Protein AF-A0A0N1JY37-F1 (afdb_monomer)

Mean predicted aligned error: 20.5 Å

Radius of gyration: 93.07 Å; Cα contacts (8 Å, |Δi|>4): 8; chains: 1; bounding box: 160×72×262 Å

Solvent-accessible surface area (backbone atoms only — not comparable to full-atom values): 21296 Å² total; per-residue (Å²): 123,65,66,66,52,51,53,48,52,51,49,49,53,49,50,53,51,50,50,50,48,48,51,51,50,52,49,52,46,49,50,49,49,50,50,58,68,68,47,73,82,86,67,52,69,91,70,36,73,66,52,39,50,51,50,53,49,52,51,54,50,50,51,51,52,49,53,51,50,48,53,51,53,49,51,54,50,51,55,49,48,56,49,51,50,53,51,48,52,51,52,50,50,53,52,50,53,53,48,52,52,51,50,51,51,48,50,52,52,50,53,50,53,50,52,51,53,51,51,55,49,52,52,52,49,53,50,52,50,50,55,51,50,52,53,50,50,54,52,50,53,50,51,52,51,52,51,52,52,48,54,51,49,54,49,49,50,50,54,50,51,54,48,52,52,52,53,48,54,51,52,51,55,50,49,53,49,53,50,50,53,50,50,53,51,50,52,52,50,51,52,51,51,52,49,53,50,49,52,50,52,52,52,50,51,51,51,49,52,52,49,49,54,47,50,53,48,51,53,52,49,51,48,53,51,48,53,47,50,52,50,51,50,54,46,52,52,48,51,51,51,49,52,54,46,48,53,51,50,52,52,48,49,53,52,53,58,52,37,74,78,49,90,62,90,82,88,87,84,86,88,80,84,89,80,88,85,89,84,88,85,90,84,88,82,89,90,84,90,89,81,92,82,90,81,90,84,90,80,90,80,87,81,80,88,84,80,86,84,90,79,93,78,89,87,78,86,76,76,89,76,84,72,64,91,79,72,82,76,71,92,81,81,85,73,85,84,83,84,79,82,89,80,76,85,84,79,89,81,91,85,132

pLDDT: mean 76.94, std 24.52, range [25.59, 98.75]

Foldseek 3Di:
DVVVVVVVVVVVVVVVVVVVVVVVVVVVVVVVVVVVVPDDPPCVVVVDPVVNVVVVVVVVVVVVVVVVVVVVVVVVVVVVVVVVVVVVVVVVVVVVVVVVVVVVVVVVVVVVVVVVVVVVVVVVVVVVVVVVVVVVVVVVVVVVVVVVVVVVVVVVVVVVVVVVVVVVVVVVVVVVVVVVVVVVVVVVVVVVVVVVVVVVVVVVVVVVVVVVVVVVVVVVVVVVVVVVVVVVVVVVVVVVVVVVVVVVVVVVVVVVVVCVVPPDDDDDDDDDDDDDDDDDDDDDDDDDDDDDDDDDDDDDDDDDDDDDDDDDDDDDPPDPDPPPVPPPPDPPPDDDDDDDDDDDDDDDDDDD

Organism: NCBI:txid66876

Secondary structure (DSSP, 8-state):
-HHHHHHHHHHHHHHHHHHHHHHHHHHHHHHHHHHHHHSPP---GGG-HHHHHHHHHHHHHHHHHHHHHHHHHHHHHHHHHHHHHHHHHHHHHHHHHHHHHHHHHHHHHHHHHHHHHHHHHHHHHHHHHHHHHHHHHHHHHHHHHHHHHHHHHHHHHHHHHHHHHHHHHHHHHHHHHHHHHHHHHHHHHHHHHHHHHHHHHHHHHHHHHHHHHHHHHHHHHHHHHHHHHHHHHHHHHHHHHHHHHHHHHHHHHHHHHHHTTS---------------------------------------------------------S----TT--------------------------

Sequence (352 aa):
MEGLSIDRDSCWERAARLTVLCNEMDAELAELQEYVAKLPPQTFESLGENALLMLRTATSEAERLRAEAQVAAERIRDEAMEYADRVRDAAESASRELRAEAEESGRRTEEAARAEAAGLAEEADEDAEQWRGEAAAVLADMRHRTDQMWHEQERRQAEEWDAAGRELAVLEAETDRLVAELDERADALLAERRRLVAEVEEAARHCEEDADDRAVAIVAQARVEAERIERTTARVLREHEEERAEVRAHMAHVRNSLAALTGKDPEGLEDGTEAEPETEPETRPEPGAAADGEGGGTGAGDSGDGGAESAAADTGTRDPDGCDPDNEDTLETELPRLDGPLDEPADSRVEG

Structure (mmCIF, N/CA/C/O backbone):
data_AF-A0A0N1JY37-F1
#
_entry.id   AF-A0A0N1JY37-F1
#
loop_
_atom_site.group_PDB
_atom_site.id
_atom_site.type_symbol
_atom_site.label_atom_id
_atom_site.label_alt_id
_atom_site.label_comp_id
_atom_site.label_asym_id
_atom_site.label_entity_id
_atom_site.label_seq_id
_atom_site.pdbx_PDB_ins_code
_atom_site.Cartn_x
_atom_site.Cartn_y
_atom_site.Cartn_z
_atom_site.occupancy
_atom_site.B_iso_or_equiv
_atom_site.auth_seq_id
_atom_site.auth_comp_id
_atom_site.auth_asym_id
_atom_site.auth_atom_id
_atom_site.pdbx_PDB_model_num
ATOM 1 N N . MET A 1 1 ? -16.839 -53.713 71.214 1.00 56.53 1 MET A N 1
ATOM 2 C CA . MET A 1 1 ? -17.984 -53.704 70.275 1.00 56.53 1 MET A CA 1
ATOM 3 C C . MET A 1 1 ? -19.310 -54.050 70.961 1.00 56.53 1 MET A C 1
ATOM 5 O O . MET A 1 1 ? -20.324 -53.575 70.480 1.00 56.53 1 MET A O 1
ATOM 9 N N . GLU A 1 2 ? -19.336 -54.759 72.101 1.00 59.34 2 GLU A N 1
ATOM 10 C CA . GLU A 1 2 ? -20.584 -55.008 72.862 1.00 59.34 2 GLU A CA 1
ATOM 11 C C . GLU A 1 2 ? -21.142 -53.782 73.613 1.00 59.34 2 GLU A C 1
ATOM 13 O O . GLU A 1 2 ? -22.348 -53.569 73.588 1.00 59.34 2 GLU A O 1
ATOM 18 N N . GLY A 1 3 ? -20.299 -52.920 74.203 1.00 63.09 3 GLY A N 1
ATOM 19 C CA . GLY A 1 3 ? -20.767 -51.767 74.998 1.00 63.09 3 GLY A CA 1
ATOM 20 C C . GLY A 1 3 ? -21.609 -50.740 74.224 1.00 63.09 3 GLY A C 1
ATOM 21 O O . GLY A 1 3 ? -22.631 -50.293 74.724 1.00 63.09 3 GLY A O 1
ATOM 22 N N . LEU A 1 4 ? -21.253 -50.441 72.967 1.00 67.75 4 LEU A N 1
ATOM 23 C CA . LEU A 1 4 ? -22.022 -49.522 72.110 1.00 67.75 4 LEU A CA 1
ATOM 24 C C . LEU A 1 4 ? -23.369 -50.107 71.658 1.00 67.75 4 LEU A C 1
ATOM 26 O O . LEU A 1 4 ? -24.308 -49.348 71.439 1.00 67.75 4 LEU A O 1
ATOM 30 N N . SER A 1 5 ? -23.477 -51.436 71.512 1.00 70.31 5 SER A N 1
ATOM 31 C CA . SER A 1 5 ? -24.771 -52.077 71.238 1.00 70.31 5 SER A CA 1
ATOM 32 C C . SER A 1 5 ? -25.657 -52.015 72.473 1.00 70.31 5 SER A C 1
ATOM 34 O O . SER A 1 5 ? -26.804 -51.619 72.356 1.00 70.31 5 SER A O 1
ATOM 36 N N . ILE A 1 6 ? -25.109 -52.308 73.655 1.00 75.94 6 ILE A N 1
ATOM 37 C CA . ILE A 1 6 ? -25.845 -52.264 74.926 1.00 75.94 6 ILE A CA 1
ATOM 38 C C . ILE A 1 6 ? -26.314 -50.838 75.248 1.00 75.94 6 ILE A C 1
ATOM 40 O O . ILE A 1 6 ? -27.465 -50.648 75.631 1.00 75.94 6 ILE A O 1
ATOM 44 N N . ASP A 1 7 ? -25.472 -49.822 75.041 1.00 74.62 7 ASP A N 1
ATOM 45 C CA . ASP A 1 7 ? -25.852 -48.420 75.249 1.00 74.62 7 ASP A CA 1
ATOM 46 C C . ASP A 1 7 ? -26.900 -47.950 74.234 1.00 74.62 7 ASP A C 1
ATOM 48 O O . ASP A 1 7 ? -27.820 -47.212 74.592 1.00 74.62 7 ASP A O 1
ATOM 52 N N . ARG A 1 8 ? -26.808 -48.402 72.976 1.00 78.19 8 ARG A N 1
ATOM 53 C CA . ARG A 1 8 ? -27.821 -48.139 71.948 1.00 78.19 8 ARG A CA 1
ATOM 54 C C . ARG A 1 8 ? -29.143 -48.801 72.321 1.00 78.19 8 ARG A C 1
ATOM 56 O O . ARG A 1 8 ? -30.164 -48.123 72.321 1.00 78.19 8 ARG A O 1
ATOM 63 N N . ASP A 1 9 ? -29.123 -50.081 72.667 1.00 80.75 9 ASP A N 1
ATOM 64 C CA . ASP A 1 9 ? -30.317 -50.856 73.000 1.00 80.75 9 ASP A CA 1
ATOM 65 C C . ASP A 1 9 ? -30.966 -50.307 74.291 1.00 80.75 9 ASP A C 1
ATOM 67 O O . ASP A 1 9 ? -32.175 -50.109 74.329 1.00 80.75 9 ASP A O 1
ATOM 71 N N . SER A 1 10 ? -30.169 -49.871 75.278 1.00 82.25 10 SER A N 1
ATOM 72 C CA . SER A 1 10 ? -30.624 -49.129 76.470 1.00 82.25 10 SER A CA 1
ATOM 73 C C . SER A 1 10 ? -31.236 -47.762 76.137 1.00 82.25 10 SER A C 1
ATOM 75 O O . SER A 1 10 ? -32.236 -47.354 76.733 1.00 82.25 10 SER A O 1
ATOM 77 N N . CYS A 1 11 ? -30.669 -47.019 75.182 1.00 82.31 11 CYS A N 1
ATOM 78 C CA . CYS A 1 11 ? -31.275 -45.777 74.698 1.00 82.31 11 CYS A CA 1
ATOM 79 C C . CYS A 1 11 ? -32.599 -46.040 73.965 1.00 82.31 11 CYS A C 1
ATOM 81 O O . CYS A 1 11 ? -33.543 -45.277 74.158 1.00 82.31 11 CYS A O 1
ATOM 83 N N . TRP A 1 12 ? -32.697 -47.121 73.185 1.00 84.88 12 TRP A N 1
ATOM 84 C CA . TRP A 1 12 ? -33.929 -47.529 72.500 1.00 84.88 12 TRP A CA 1
ATOM 85 C C . TRP A 1 12 ? -35.010 -47.993 73.467 1.00 84.88 12 TRP A C 1
ATOM 87 O O . TRP A 1 12 ? -36.151 -47.564 73.335 1.00 84.88 12 TRP A O 1
ATOM 97 N N . GLU A 1 13 ? -34.670 -48.800 74.470 1.00 86.19 13 GLU A N 1
ATOM 98 C CA . GLU A 1 13 ? -35.602 -49.198 75.528 1.00 86.19 13 GLU A CA 1
ATOM 99 C C . GLU A 1 13 ? -36.112 -47.982 76.302 1.00 86.19 13 GLU A C 1
ATOM 101 O O . GLU A 1 13 ? -37.299 -47.882 76.609 1.00 86.19 13 GLU A O 1
ATOM 106 N N . ARG A 1 14 ? -35.235 -47.011 76.581 1.00 87.62 14 ARG A N 1
ATOM 107 C CA . ARG A 1 14 ? -35.613 -45.771 77.264 1.00 87.62 14 ARG A CA 1
ATOM 108 C C . ARG A 1 14 ? -36.475 -44.871 76.387 1.00 87.62 14 ARG A C 1
ATOM 110 O O . ARG A 1 14 ? -37.433 -44.305 76.897 1.00 87.62 14 ARG A O 1
ATOM 117 N N . ALA A 1 15 ? -36.171 -44.764 75.095 1.00 83.31 15 ALA A N 1
ATOM 118 C CA . ALA A 1 15 ? -36.999 -44.045 74.134 1.00 83.31 15 ALA A CA 1
ATOM 119 C C . ALA A 1 15 ? -38.378 -44.702 74.011 1.00 83.31 15 ALA A C 1
ATOM 121 O O . ALA A 1 15 ? -39.379 -44.016 74.161 1.00 83.31 15 ALA A O 1
ATOM 122 N N . ALA A 1 16 ? -38.439 -46.027 73.860 1.00 86.19 16 ALA A N 1
ATOM 123 C CA . ALA A 1 16 ? -39.689 -46.778 73.816 1.00 86.19 16 ALA A CA 1
ATOM 124 C C . ALA A 1 16 ? -40.501 -46.599 75.107 1.00 86.19 16 ALA A C 1
ATOM 126 O O . ALA A 1 16 ? -41.697 -46.335 75.047 1.00 86.19 16 ALA A O 1
ATOM 127 N N . ARG A 1 17 ? -39.852 -46.661 76.277 1.00 87.12 17 ARG A N 1
ATOM 128 C CA . ARG A 1 17 ? -40.500 -46.423 77.572 1.00 87.12 17 ARG A CA 1
ATOM 129 C C . ARG A 1 17 ? -40.998 -44.988 77.724 1.00 87.12 17 ARG A C 1
ATOM 131 O O . ARG A 1 17 ? -42.080 -44.791 78.260 1.00 87.12 17 ARG A O 1
ATOM 138 N N . LEU A 1 18 ? -40.236 -43.999 77.258 1.00 91.94 18 LEU A N 1
ATOM 139 C CA . LEU A 1 18 ? -40.660 -42.599 77.257 1.00 91.94 18 LEU A CA 1
ATOM 140 C C . LEU A 1 18 ? -41.812 -42.364 76.284 1.00 91.94 18 LEU A C 1
ATOM 142 O O . LEU A 1 18 ? -42.719 -41.625 76.622 1.00 91.94 18 LEU A O 1
ATOM 146 N N . THR A 1 19 ? -41.825 -43.010 75.120 1.00 89.88 19 THR A N 1
ATOM 147 C CA . THR A 1 19 ? -42.950 -42.930 74.183 1.00 89.88 19 THR A CA 1
ATOM 148 C C . THR A 1 19 ? -44.202 -43.583 74.759 1.00 89.88 19 THR A C 1
ATOM 150 O O . THR A 1 19 ? -45.277 -43.008 74.646 1.00 89.88 19 THR A O 1
ATOM 153 N N . VAL A 1 20 ? -44.076 -44.742 75.415 1.00 92.19 20 VAL A N 1
ATOM 154 C CA . VAL A 1 20 ? -45.193 -45.364 76.144 1.00 92.19 20 VAL A CA 1
ATOM 155 C C . VAL A 1 20 ? -45.693 -44.427 77.241 1.00 92.19 20 VAL A C 1
ATOM 157 O O . VAL A 1 20 ? -46.884 -44.167 77.280 1.00 92.19 20 VAL A O 1
ATOM 160 N N . LEU A 1 21 ? -44.798 -43.842 78.041 1.00 91.69 21 LEU A N 1
ATOM 161 C CA . LEU A 1 21 ? -45.171 -42.882 79.080 1.00 91.69 21 LEU A CA 1
ATOM 162 C C . LEU A 1 21 ? -45.814 -41.613 78.503 1.00 91.69 21 LEU A C 1
ATOM 164 O O . LEU A 1 21 ? -46.782 -41.128 79.065 1.00 91.69 21 LEU A O 1
ATOM 168 N N . CY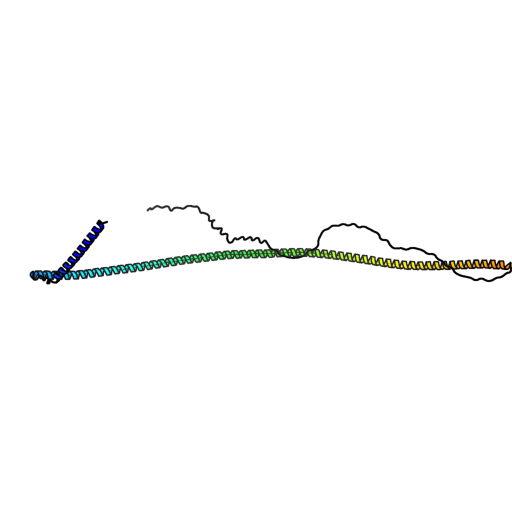S A 1 22 ? -45.312 -41.069 77.392 1.00 90.88 22 CYS A N 1
ATOM 169 C CA . CYS A 1 22 ? -45.938 -39.935 76.712 1.00 90.88 22 CYS A CA 1
ATOM 170 C C . CYS A 1 22 ? -47.344 -40.297 76.242 1.00 90.88 22 CYS A C 1
ATOM 172 O O . CYS A 1 22 ? -48.260 -39.529 76.483 1.00 90.88 22 CYS A O 1
ATOM 174 N N . ASN A 1 23 ? -47.533 -41.477 75.651 1.00 90.31 23 ASN A N 1
ATOM 175 C CA . ASN A 1 23 ? -48.852 -41.934 75.223 1.00 90.31 23 ASN A CA 1
ATOM 176 C C . ASN A 1 23 ? -49.791 -42.188 76.414 1.00 90.31 23 ASN A C 1
ATOM 178 O O . ASN A 1 23 ? -50.974 -41.882 76.323 1.00 90.31 23 ASN A O 1
ATOM 182 N N . GLU A 1 24 ? -49.282 -42.737 77.521 1.00 91.94 24 GLU A N 1
ATOM 183 C CA . GLU A 1 24 ? -50.024 -42.900 78.778 1.00 91.94 24 GLU A CA 1
ATOM 184 C C . GLU A 1 24 ? -50.415 -41.534 79.349 1.00 91.94 24 GLU A C 1
ATOM 186 O O . GLU A 1 24 ? -51.576 -41.328 79.675 1.00 91.94 24 GLU A O 1
ATOM 191 N N . MET A 1 25 ? -49.493 -40.569 79.382 1.00 91.50 25 MET A N 1
ATOM 192 C CA . MET A 1 25 ? -49.763 -39.202 79.828 1.00 91.50 25 MET A CA 1
ATOM 193 C C . MET A 1 25 ? -50.718 -38.456 78.892 1.00 91.50 25 MET A C 1
ATOM 195 O O . MET A 1 25 ? -51.555 -37.706 79.379 1.00 91.50 25 MET A O 1
ATOM 199 N N . ASP A 1 26 ? -50.626 -38.651 77.577 1.00 91.19 26 ASP A N 1
ATOM 200 C CA . ASP A 1 26 ? -51.544 -38.071 76.593 1.00 91.19 26 ASP A CA 1
ATOM 201 C C . ASP A 1 26 ? -52.946 -38.679 76.736 1.00 91.19 26 ASP A C 1
ATOM 203 O O . ASP A 1 26 ? -53.939 -37.958 76.654 1.00 91.19 26 ASP A O 1
ATOM 207 N N . ALA A 1 27 ? -53.039 -39.988 77.000 1.00 91.06 27 ALA A N 1
ATOM 208 C CA . ALA A 1 27 ? -54.297 -40.673 77.283 1.00 91.06 27 ALA A CA 1
ATOM 209 C C . ALA A 1 27 ? -54.901 -40.216 78.618 1.00 91.06 27 ALA A C 1
ATOM 211 O O . ALA A 1 27 ? -56.070 -39.848 78.653 1.00 91.06 27 ALA A O 1
ATOM 212 N N . GLU A 1 28 ? -54.109 -40.153 79.691 1.00 90.25 28 GLU A N 1
ATOM 213 C CA . GLU A 1 28 ? -54.529 -39.608 80.987 1.00 90.25 28 GLU A CA 1
ATOM 214 C C . GLU A 1 28 ? -54.952 -38.141 80.860 1.00 90.25 28 GLU A C 1
ATOM 216 O O . GLU A 1 28 ? -55.945 -37.725 81.449 1.00 90.25 28 GLU A O 1
ATOM 221 N N . LEU A 1 29 ? -54.242 -37.340 80.064 1.00 90.81 29 LEU A N 1
ATOM 222 C CA . LEU A 1 29 ? -54.588 -35.946 79.812 1.00 90.81 29 LEU A CA 1
ATOM 223 C C . LEU A 1 29 ? -55.880 -35.828 79.002 1.00 90.81 29 LEU A C 1
ATOM 225 O O . LEU A 1 29 ? -56.706 -34.978 79.328 1.00 90.81 29 LEU A O 1
ATOM 229 N N . ALA A 1 30 ? -56.095 -36.684 78.002 1.00 90.94 30 ALA A N 1
ATOM 230 C CA . ALA A 1 30 ? -57.354 -36.760 77.269 1.00 90.94 30 ALA A CA 1
ATOM 231 C C . ALA A 1 30 ? -58.515 -37.196 78.182 1.00 90.94 30 ALA A C 1
ATOM 233 O O . ALA A 1 30 ? -59.573 -36.570 78.152 1.00 90.94 30 ALA A O 1
ATOM 234 N N . GLU A 1 31 ? -58.314 -38.196 79.047 1.00 89.50 31 GLU A N 1
ATOM 235 C CA . GLU A 1 31 ? -59.295 -38.634 80.049 1.00 89.50 31 GLU A CA 1
ATOM 236 C C . GLU A 1 31 ? -59.601 -37.529 81.066 1.00 89.50 31 GLU A C 1
ATOM 238 O O . GLU A 1 31 ? -60.764 -37.285 81.388 1.00 89.50 31 GLU A O 1
ATOM 243 N N . LEU A 1 32 ? -58.581 -36.812 81.544 1.00 90.44 32 LEU A N 1
ATOM 244 C CA . LEU A 1 32 ? -58.736 -35.671 82.444 1.00 90.44 32 LEU A CA 1
ATOM 245 C C . LEU A 1 32 ? -59.448 -34.509 81.754 1.00 90.44 32 LEU A C 1
ATOM 247 O O . LEU A 1 32 ? -60.309 -33.883 82.366 1.00 90.44 32 LEU A O 1
ATOM 251 N N . GLN A 1 33 ? -59.139 -34.222 80.490 1.00 88.25 33 GLN A N 1
ATOM 252 C CA . GLN A 1 33 ? -59.850 -33.217 79.701 1.00 88.25 33 GLN A CA 1
ATOM 253 C C . GLN A 1 33 ? -61.311 -33.610 79.489 1.00 88.25 33 GLN A C 1
ATOM 255 O O . GLN A 1 33 ? -62.190 -32.768 79.649 1.00 88.25 33 GLN A O 1
ATOM 260 N N . GLU A 1 34 ? -61.591 -34.877 79.186 1.00 88.19 34 GLU A N 1
ATOM 261 C CA . GLU A 1 34 ? -62.953 -35.387 79.040 1.00 88.19 34 GLU A CA 1
ATOM 262 C C . GLU A 1 34 ? -63.707 -35.350 80.379 1.00 88.19 34 GLU A C 1
ATOM 264 O O . GLU A 1 34 ? -64.874 -34.963 80.430 1.00 88.19 34 GLU A O 1
ATOM 269 N N . TYR A 1 35 ? -63.038 -35.687 81.483 1.00 86.44 35 TYR A N 1
ATOM 270 C CA . TYR A 1 35 ? -63.578 -35.577 82.835 1.00 86.44 35 TYR A CA 1
ATOM 271 C C . TYR A 1 35 ? -63.888 -34.119 83.200 1.00 86.44 35 TYR A C 1
ATOM 273 O O . TYR A 1 35 ? -64.982 -33.825 83.680 1.00 86.44 35 TYR A O 1
ATOM 281 N N . VAL A 1 36 ? -62.974 -33.190 82.906 1.00 85.25 36 VAL A N 1
ATOM 282 C CA . VAL A 1 36 ? -63.163 -31.741 83.083 1.00 85.25 36 VAL A CA 1
ATOM 283 C C . VAL A 1 36 ? -64.273 -31.200 82.180 1.00 85.25 36 VAL A C 1
ATOM 285 O O . VAL A 1 36 ? -65.053 -30.367 82.627 1.00 85.25 36 VAL A O 1
ATOM 288 N N . ALA A 1 37 ? -64.411 -31.699 80.952 1.00 83.31 37 ALA A N 1
ATOM 289 C CA . ALA A 1 37 ? -65.503 -31.329 80.051 1.00 83.31 37 ALA A CA 1
ATOM 290 C C . ALA A 1 37 ? -66.871 -31.861 80.522 1.00 83.31 37 ALA A C 1
ATOM 292 O O . ALA A 1 37 ? -67.897 -31.245 80.238 1.00 83.31 37 ALA A O 1
ATOM 293 N N . LYS A 1 38 ? -66.896 -32.993 81.244 1.00 84.69 38 LYS A N 1
ATOM 294 C CA . LYS A 1 38 ? -68.098 -33.582 81.867 1.00 84.69 38 LYS A CA 1
ATOM 295 C C . LYS A 1 38 ? -68.470 -32.937 83.203 1.00 84.69 38 LYS A C 1
ATOM 297 O O . LYS A 1 38 ? -69.601 -33.116 83.660 1.00 84.69 38 LYS A O 1
ATOM 302 N N . LEU A 1 39 ? -67.549 -32.221 83.849 1.00 81.00 39 LEU A N 1
ATOM 303 C CA . LEU A 1 39 ? -67.859 -31.458 85.052 1.00 81.00 39 LEU A CA 1
ATOM 304 C C . LEU A 1 39 ? -68.862 -30.347 84.697 1.00 81.00 39 LEU A C 1
ATOM 306 O O . LEU A 1 39 ? -68.670 -29.637 83.707 1.00 81.00 39 LEU A O 1
ATOM 310 N N . PRO A 1 40 ? -69.943 -30.177 85.484 1.00 71.19 40 PRO A N 1
ATOM 311 C CA . PRO A 1 40 ? -70.857 -29.066 85.276 1.00 71.19 40 PRO A CA 1
ATOM 312 C C . PRO A 1 40 ? -70.081 -27.745 85.385 1.00 71.19 40 PRO A C 1
ATOM 314 O O . PRO A 1 40 ? -69.110 -27.676 86.150 1.00 71.19 40 PRO A O 1
ATOM 317 N N . PRO A 1 41 ? -70.484 -26.697 84.641 1.00 71.00 41 PRO A N 1
ATOM 318 C CA . PRO A 1 41 ? -69.829 -25.402 84.725 1.00 71.00 41 PRO A CA 1
ATOM 319 C C . PRO A 1 41 ? -69.773 -24.984 86.192 1.00 71.00 41 PRO A C 1
ATOM 321 O O . PRO A 1 41 ? -70.792 -24.991 86.883 1.00 71.00 41 PRO A O 1
ATOM 324 N N . GLN A 1 42 ? -68.572 -24.679 86.683 1.00 67.50 42 GLN A N 1
ATOM 325 C CA . GLN A 1 42 ? -68.380 -24.225 88.054 1.00 67.50 42 GLN A CA 1
ATOM 326 C C . GLN A 1 42 ? -69.025 -22.845 88.167 1.00 67.50 42 GLN A C 1
ATOM 328 O O . GLN A 1 42 ? -68.401 -21.831 87.864 1.00 67.50 42 GLN A O 1
ATOM 333 N N . THR A 1 43 ? -70.303 -22.804 88.539 1.00 67.62 43 THR A N 1
ATOM 334 C CA . THR A 1 43 ? -71.038 -21.546 88.671 1.00 67.62 43 THR A CA 1
ATOM 335 C C . THR A 1 43 ? -70.717 -20.850 89.987 1.00 67.62 43 THR A C 1
ATOM 337 O O . THR A 1 43 ? -71.069 -19.697 90.141 1.00 67.62 43 THR A O 1
ATOM 340 N N . PHE A 1 44 ? -70.004 -21.488 90.928 1.00 69.38 44 PHE A N 1
ATOM 341 C CA . PHE A 1 44 ? -69.622 -20.919 92.235 1.00 69.38 44 PHE A CA 1
ATOM 342 C C . PHE A 1 44 ? -70.797 -20.332 93.044 1.00 69.38 44 PHE A C 1
ATOM 344 O O . PHE A 1 44 ? -70.588 -19.560 93.978 1.00 69.38 44 PHE A O 1
ATOM 351 N N . GLU A 1 45 ? -72.034 -20.739 92.743 1.00 70.94 45 GLU A N 1
ATOM 352 C CA . GLU A 1 45 ? -73.253 -20.284 93.428 1.00 70.94 45 GLU A CA 1
ATOM 353 C C . GLU A 1 45 ? -73.223 -20.576 94.937 1.00 70.94 45 GLU A C 1
ATOM 355 O O . GLU A 1 45 ? -73.772 -19.821 95.739 1.00 70.94 45 GLU A O 1
ATOM 360 N N . SER A 1 46 ? -72.505 -21.628 95.340 1.00 71.31 46 SER A N 1
ATOM 361 C CA . SER A 1 46 ? -72.308 -22.038 96.734 1.00 71.31 46 SER A CA 1
ATOM 362 C C . SER A 1 46 ? -71.389 -21.120 97.554 1.00 71.31 46 SER A C 1
ATOM 364 O O . SER A 1 46 ? -71.413 -21.200 98.781 1.00 71.31 46 SER A O 1
ATOM 366 N N . LEU A 1 47 ? -70.601 -20.242 96.917 1.00 74.00 47 LEU A N 1
ATOM 367 C CA . LEU A 1 47 ? -69.733 -19.259 97.590 1.00 74.00 47 LEU A CA 1
ATOM 368 C C . LEU A 1 47 ? -70.447 -17.926 97.895 1.00 74.00 47 LEU A C 1
ATOM 370 O O . LEU A 1 47 ? -69.863 -17.044 98.527 1.00 74.00 47 LEU A O 1
ATOM 374 N N . GLY A 1 48 ? -71.707 -17.783 97.474 1.00 81.38 48 GLY A N 1
ATOM 375 C CA . GLY A 1 48 ? -72.530 -16.597 97.697 1.00 81.38 48 GLY A CA 1
ATOM 376 C C . GLY A 1 48 ? -72.463 -15.563 96.569 1.00 81.38 48 GLY A C 1
ATOM 377 O O . GLY A 1 48 ? -71.568 -15.557 95.725 1.00 81.38 48 GLY A O 1
ATOM 378 N N . GLU A 1 49 ? -73.433 -14.649 96.574 1.00 80.44 49 GLU A N 1
ATOM 379 C CA . GLU A 1 49 ? -73.682 -13.660 95.511 1.00 80.44 49 GLU A CA 1
ATOM 380 C C . GLU A 1 49 ? -72.469 -12.761 95.200 1.00 80.44 49 GLU A C 1
ATOM 382 O O . GLU A 1 49 ? -72.237 -12.385 94.051 1.00 80.44 49 GLU A O 1
ATOM 387 N N . ASN A 1 50 ? -71.636 -12.473 96.204 1.00 82.62 50 ASN A N 1
ATOM 388 C CA . ASN A 1 50 ? -70.439 -11.651 96.034 1.00 82.62 50 ASN A CA 1
ATOM 389 C C . ASN A 1 50 ? -69.351 -12.355 95.193 1.00 82.62 50 ASN A C 1
ATOM 391 O O . ASN A 1 50 ? -68.738 -11.735 94.328 1.00 82.62 50 ASN A O 1
ATOM 395 N N . ALA A 1 51 ? -69.144 -13.664 95.377 1.00 82.94 51 ALA A N 1
ATOM 396 C CA . ALA A 1 51 ? -68.157 -14.427 94.605 1.00 82.94 51 ALA A CA 1
ATOM 397 C C . ALA A 1 51 ? -68.564 -14.562 93.126 1.00 82.94 51 ALA A C 1
ATOM 399 O O . ALA A 1 51 ? -67.733 -14.406 92.229 1.00 82.94 51 ALA A O 1
ATOM 400 N N . LEU A 1 52 ? -69.860 -14.762 92.870 1.00 84.19 52 LEU A N 1
ATOM 401 C CA . LEU A 1 52 ? -70.460 -14.730 91.534 1.00 84.19 52 LEU A CA 1
ATOM 402 C C . LEU A 1 52 ? -70.267 -13.377 90.837 1.00 84.19 52 LEU A C 1
ATOM 404 O O . LEU A 1 52 ? -69.907 -13.325 89.659 1.00 84.19 52 LEU A O 1
ATOM 408 N N . LEU A 1 53 ? -70.478 -12.274 91.564 1.00 87.69 53 LEU A N 1
ATOM 409 C CA . LEU A 1 53 ? -70.257 -10.926 91.045 1.00 87.69 53 LEU A CA 1
ATOM 410 C C . LEU A 1 53 ? -68.785 -10.705 90.673 1.00 87.69 53 LEU A C 1
ATOM 412 O O . LEU A 1 53 ? -68.512 -10.163 89.600 1.00 87.69 53 LEU A O 1
ATOM 416 N N . MET A 1 54 ? -67.844 -11.153 91.511 1.00 88.31 54 MET A N 1
ATOM 417 C CA . MET A 1 54 ? -66.408 -11.073 91.218 1.00 88.31 54 MET A CA 1
ATOM 418 C C . MET A 1 54 ? -66.035 -11.894 89.981 1.00 88.31 54 MET A C 1
ATOM 420 O O . MET A 1 54 ? -65.329 -11.378 89.118 1.00 88.31 54 MET A O 1
ATOM 424 N N . LEU A 1 55 ? -66.544 -13.123 89.841 1.00 86.88 55 LEU A N 1
ATOM 425 C CA . LEU A 1 55 ? -66.288 -13.963 88.666 1.00 86.88 55 LEU A CA 1
ATOM 426 C C . LEU A 1 55 ? -66.851 -13.346 87.382 1.00 86.88 55 LEU A C 1
ATOM 428 O O . LEU A 1 55 ? -66.150 -13.278 86.373 1.00 86.88 55 LEU A O 1
ATOM 432 N N . ARG A 1 56 ? -68.098 -12.862 87.408 1.00 88.19 56 ARG A N 1
ATOM 433 C CA . ARG A 1 56 ? -68.720 -12.199 86.253 1.00 88.19 56 ARG A CA 1
ATOM 434 C C . ARG A 1 56 ? -67.958 -10.936 85.854 1.00 88.19 56 ARG A C 1
ATOM 436 O O . ARG A 1 56 ? -67.759 -10.678 84.674 1.00 88.19 56 ARG A O 1
ATOM 443 N N . THR A 1 57 ? -67.512 -10.160 86.839 1.00 92.44 57 THR A N 1
ATOM 444 C CA . THR A 1 57 ? -66.715 -8.954 86.585 1.00 92.44 57 THR A CA 1
ATOM 445 C C . THR A 1 57 ? -65.351 -9.328 86.007 1.00 92.44 57 THR A C 1
ATOM 447 O O . THR A 1 57 ? -64.958 -8.785 84.986 1.00 92.44 57 THR A O 1
ATOM 450 N N . ALA A 1 58 ? -64.655 -10.310 86.585 1.00 92.31 58 ALA A N 1
ATOM 451 C CA . ALA A 1 58 ? -63.348 -10.755 86.106 1.00 92.31 58 ALA A CA 1
ATOM 452 C C . ALA A 1 58 ? -63.398 -11.362 84.692 1.00 92.31 58 ALA A C 1
ATOM 454 O O . ALA A 1 58 ? -62.503 -11.112 83.891 1.00 92.31 58 ALA A O 1
ATOM 455 N N . THR A 1 59 ? -64.436 -12.136 84.368 1.00 91.81 59 THR A N 1
ATOM 456 C CA . THR A 1 59 ? -64.636 -12.707 83.023 1.00 91.81 59 THR A CA 1
ATOM 457 C C . THR A 1 59 ? -64.965 -11.628 81.996 1.00 91.81 59 THR A C 1
ATOM 459 O O . THR A 1 59 ? -64.308 -11.580 80.959 1.00 91.81 59 THR A O 1
ATOM 462 N N . SER A 1 60 ? -65.877 -10.705 82.318 1.00 94.00 60 SER A N 1
ATOM 463 C CA . SER A 1 60 ? -66.179 -9.545 81.470 1.00 94.00 60 SER A CA 1
ATOM 464 C C . SER A 1 60 ? -64.952 -8.655 81.244 1.00 94.00 60 SER A C 1
ATOM 466 O O . SER A 1 60 ? -64.727 -8.197 80.127 1.00 94.00 60 SER A O 1
ATOM 468 N N . GLU A 1 61 ? -64.141 -8.417 82.277 1.00 96.38 61 GLU A N 1
ATOM 469 C CA . GLU A 1 61 ? -62.888 -7.665 82.152 1.00 96.38 61 GLU A CA 1
ATOM 470 C C . GLU A 1 61 ? -61.855 -8.430 81.316 1.00 96.38 61 GLU A C 1
ATOM 472 O O . GLU A 1 61 ? -61.191 -7.836 80.473 1.00 96.38 61 GLU A O 1
ATOM 477 N N . ALA A 1 62 ? -61.740 -9.751 81.477 1.00 95.56 62 ALA A N 1
ATOM 478 C CA . ALA A 1 62 ? -60.838 -10.564 80.664 1.00 95.56 62 ALA A CA 1
ATOM 479 C C . ALA A 1 62 ? -61.247 -10.586 79.181 1.00 95.56 62 ALA A C 1
ATOM 481 O O . ALA A 1 62 ? -60.381 -10.541 78.310 1.00 95.56 62 ALA A O 1
ATOM 482 N N . GLU A 1 63 ? -62.543 -10.650 78.873 1.00 95.81 63 GLU A N 1
ATOM 483 C CA . GLU A 1 63 ? -63.063 -10.536 77.504 1.00 95.81 63 GLU A CA 1
ATOM 484 C C . GLU A 1 63 ? -62.795 -9.150 76.915 1.00 95.81 63 GLU A C 1
ATOM 486 O O . GLU A 1 63 ? -62.274 -9.060 75.802 1.00 95.81 63 GLU A O 1
ATOM 491 N N . ARG A 1 64 ? -63.049 -8.081 77.684 1.00 96.62 64 ARG A N 1
ATOM 492 C CA . ARG A 1 64 ? -62.729 -6.702 77.289 1.00 96.62 64 ARG A CA 1
ATOM 493 C C . ARG A 1 64 ? -61.238 -6.541 76.986 1.00 96.62 64 ARG A C 1
ATOM 495 O O . ARG A 1 64 ? -60.887 -6.059 75.914 1.00 96.62 64 ARG A O 1
ATOM 502 N N . LEU A 1 65 ? -60.363 -7.007 77.881 1.00 97.38 65 LEU A N 1
ATOM 503 C CA . LEU A 1 65 ? -58.910 -6.940 77.703 1.00 97.38 65 LEU A CA 1
ATOM 504 C C . LEU A 1 65 ? -58.427 -7.767 76.506 1.00 97.38 65 LEU A C 1
ATOM 506 O O . LEU A 1 65 ? -57.520 -7.332 75.802 1.00 97.38 65 LEU A O 1
ATOM 510 N N . ARG A 1 66 ? -59.019 -8.941 76.239 1.00 97.19 66 ARG A N 1
ATOM 511 C CA . ARG A 1 66 ? -58.689 -9.736 75.042 1.00 97.19 66 ARG A CA 1
ATOM 512 C C . ARG A 1 66 ? -59.106 -9.030 73.759 1.00 97.19 66 ARG A C 1
ATOM 514 O O . ARG A 1 66 ? -58.311 -8.993 72.826 1.00 97.19 66 ARG A O 1
ATOM 521 N N . ALA A 1 67 ? -60.311 -8.463 73.718 1.00 96.56 67 ALA A N 1
ATOM 522 C CA . ALA A 1 67 ? -60.779 -7.698 72.567 1.00 96.56 67 ALA A CA 1
ATOM 523 C C . ALA A 1 67 ? -59.881 -6.472 72.319 1.00 96.56 67 ALA A C 1
ATOM 525 O O . ALA A 1 67 ? -59.441 -6.249 71.195 1.00 96.56 67 ALA A O 1
ATOM 526 N N . GLU A 1 68 ? -59.527 -5.732 73.374 1.00 97.19 68 GLU A N 1
ATOM 527 C CA . GLU A 1 68 ? -58.594 -4.600 73.295 1.00 97.19 68 GLU A CA 1
ATOM 528 C C . GLU A 1 68 ? -57.197 -5.027 72.828 1.00 97.19 68 GLU A C 1
ATOM 530 O O . GLU A 1 68 ? -56.615 -4.377 71.960 1.00 97.19 68 GLU A O 1
ATOM 535 N N . ALA A 1 69 ? -56.667 -6.139 73.346 1.00 96.81 69 ALA A N 1
ATOM 536 C CA . ALA A 1 69 ? -55.379 -6.680 72.922 1.00 96.81 69 ALA A CA 1
ATOM 537 C C . ALA A 1 69 ? -55.396 -7.135 71.456 1.00 96.81 69 ALA A C 1
ATOM 539 O O . ALA A 1 69 ? -54.422 -6.909 70.740 1.00 96.81 69 ALA A O 1
ATOM 540 N N . GLN A 1 70 ? -56.494 -7.739 70.991 1.00 97.69 70 GLN A N 1
ATOM 541 C CA . GLN A 1 70 ? -56.646 -8.144 69.596 1.00 97.69 70 GLN A CA 1
ATOM 542 C C . GLN A 1 70 ? -56.687 -6.927 68.665 1.00 97.69 70 GLN A C 1
ATOM 544 O O . GLN A 1 70 ? -55.920 -6.890 67.705 1.00 97.69 70 GLN A O 1
ATOM 549 N N . VAL A 1 71 ? -57.489 -5.908 68.989 1.00 97.88 71 VAL A N 1
ATOM 550 C CA . VAL A 1 71 ? -57.541 -4.648 68.227 1.00 97.88 71 VAL A CA 1
ATOM 551 C C . VAL A 1 71 ? -56.174 -3.959 68.215 1.00 97.88 71 VAL A C 1
ATOM 553 O O . VAL A 1 71 ? -55.722 -3.487 67.174 1.00 97.88 71 VAL A O 1
ATOM 556 N N . ALA A 1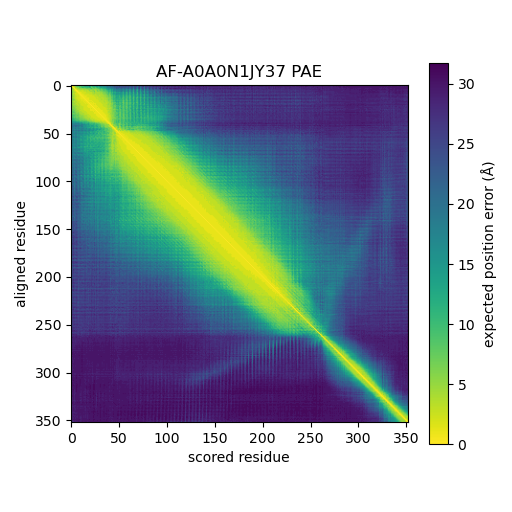 72 ? -55.467 -3.931 69.348 1.00 97.44 72 ALA A N 1
ATOM 557 C CA . ALA A 1 72 ? -54.117 -3.378 69.410 1.00 97.44 72 ALA A CA 1
ATOM 558 C C . ALA A 1 72 ? -53.122 -4.174 68.546 1.00 97.44 72 ALA A C 1
ATOM 560 O O . ALA A 1 72 ? -52.295 -3.573 67.863 1.00 97.44 72 ALA A O 1
ATOM 561 N N . ALA A 1 73 ? -53.207 -5.507 68.542 1.00 97.19 73 ALA A N 1
ATOM 562 C CA . ALA A 1 73 ? -52.355 -6.368 67.725 1.00 97.19 73 ALA A CA 1
ATOM 563 C C . ALA A 1 73 ? -52.667 -6.272 66.223 1.00 97.19 73 ALA A C 1
ATOM 565 O O . ALA A 1 73 ? -51.764 -6.442 65.406 1.00 97.19 73 ALA A O 1
ATOM 566 N N . GLU A 1 74 ? -53.926 -6.049 65.843 1.00 97.88 74 GLU A N 1
ATOM 567 C CA . GLU A 1 74 ? -54.331 -5.746 64.462 1.00 97.88 74 GLU A CA 1
ATOM 568 C C . GLU A 1 74 ? -53.768 -4.392 64.034 1.00 97.88 74 GLU A C 1
ATOM 570 O O . GLU A 1 74 ? -53.026 -4.334 63.060 1.00 97.88 74 GLU A O 1
ATOM 575 N N . ARG A 1 75 ? -53.953 -3.346 64.849 1.00 98.12 75 ARG A N 1
ATOM 576 C CA . ARG A 1 75 ? -53.395 -2.015 64.577 1.00 98.12 75 ARG A CA 1
ATOM 577 C C . ARG A 1 75 ? -51.874 -2.031 64.398 1.00 98.12 75 ARG A C 1
ATOM 579 O O . ARG A 1 75 ? -51.371 -1.440 63.454 1.00 98.12 75 ARG A O 1
ATOM 586 N N . ILE A 1 76 ? -51.137 -2.722 65.271 1.00 98.12 76 ILE A N 1
ATOM 587 C CA . ILE A 1 76 ? -49.672 -2.840 65.145 1.00 98.12 76 ILE A CA 1
ATOM 588 C C . ILE A 1 76 ? -49.287 -3.584 63.857 1.00 98.12 76 ILE A C 1
ATOM 590 O O . ILE A 1 76 ? -48.294 -3.230 63.224 1.00 98.12 76 ILE A O 1
ATOM 594 N N . ARG A 1 77 ? -50.048 -4.614 63.458 1.00 98.12 77 ARG A N 1
ATOM 595 C CA . ARG A 1 77 ? -49.808 -5.340 62.201 1.00 98.12 77 ARG A CA 1
ATOM 596 C C . ARG A 1 77 ? -50.055 -4.456 60.983 1.00 98.12 77 ARG A C 1
ATOM 598 O O . ARG A 1 77 ? -49.219 -4.462 60.084 1.00 98.12 77 ARG A O 1
ATOM 605 N N . ASP A 1 78 ? -51.137 -3.689 60.981 1.00 98.19 78 ASP A N 1
ATOM 606 C CA . ASP A 1 78 ? -51.462 -2.767 59.892 1.00 98.19 78 ASP A CA 1
ATOM 607 C C . ASP A 1 78 ? -50.400 -1.661 59.782 1.00 98.19 78 ASP A C 1
ATOM 609 O O . ASP A 1 78 ? -49.838 -1.453 58.709 1.00 98.19 78 ASP A O 1
ATOM 613 N N . GLU A 1 79 ? -50.011 -1.045 60.907 1.00 98.12 79 GLU A N 1
ATOM 614 C CA . GLU A 1 79 ? -48.927 -0.049 60.966 1.00 98.12 79 GLU A CA 1
ATOM 615 C C . GLU A 1 79 ? -47.588 -0.625 60.450 1.00 98.12 79 GLU A C 1
ATOM 617 O O . GLU A 1 79 ? -46.848 0.047 59.723 1.00 98.12 79 GLU A O 1
ATOM 622 N N . ALA A 1 80 ? -47.270 -1.881 60.789 1.00 97.94 80 ALA A N 1
ATOM 623 C CA . ALA A 1 80 ? -46.067 -2.561 60.308 1.00 97.94 80 ALA A CA 1
ATOM 624 C C . ALA A 1 80 ? -46.125 -2.877 58.804 1.00 97.94 80 ALA A C 1
ATOM 626 O O . ALA A 1 80 ? -45.106 -2.756 58.121 1.00 97.94 80 ALA A O 1
ATOM 627 N N . MET A 1 81 ? -47.294 -3.255 58.279 1.00 98.31 81 MET A N 1
ATOM 628 C CA . MET A 1 81 ? -47.499 -3.519 56.853 1.00 98.31 81 MET A CA 1
ATOM 629 C C . MET A 1 81 ? -47.378 -2.232 56.031 1.00 98.31 81 MET A C 1
ATOM 631 O O . MET A 1 81 ? -46.608 -2.198 55.076 1.00 98.31 81 MET A O 1
ATOM 635 N N . GLU A 1 82 ? -48.019 -1.143 56.464 1.00 98.38 82 GLU A N 1
ATOM 636 C CA . GLU A 1 82 ? -47.881 0.176 55.832 1.00 98.38 82 GLU A CA 1
ATOM 637 C C . GLU A 1 82 ? -46.435 0.687 55.864 1.00 98.38 82 GLU A C 1
ATOM 639 O O . GLU A 1 82 ? -45.966 1.350 54.936 1.00 98.38 82 GLU A O 1
ATOM 644 N N . TYR A 1 83 ? -45.700 0.420 56.946 1.00 98.12 83 TYR A N 1
ATOM 645 C CA . TYR A 1 83 ? -44.276 0.734 57.003 1.00 98.12 83 TYR A CA 1
ATOM 646 C C . TYR A 1 83 ? -43.467 -0.110 56.008 1.00 98.12 83 TYR A C 1
ATOM 648 O O . TYR A 1 83 ? -42.648 0.442 55.274 1.00 98.12 83 TYR A O 1
ATOM 656 N N . ALA A 1 84 ? -43.711 -1.421 55.945 1.00 98.19 84 ALA A N 1
ATOM 657 C CA . ALA A 1 84 ? -43.023 -2.318 55.020 1.00 98.19 84 ALA A CA 1
ATOM 658 C C . ALA A 1 84 ? -43.284 -1.953 53.551 1.00 98.19 84 ALA A C 1
ATOM 660 O O . ALA A 1 84 ? -42.348 -1.958 52.751 1.00 98.19 84 ALA A O 1
ATOM 661 N N . ASP A 1 85 ? -44.521 -1.593 53.205 1.00 98.56 85 ASP A N 1
ATOM 662 C CA . ASP A 1 85 ? -44.885 -1.158 51.856 1.00 98.56 85 ASP A CA 1
ATOM 663 C C . ASP A 1 85 ? -44.207 0.170 51.502 1.00 98.56 85 ASP A C 1
ATOM 665 O O . ASP A 1 85 ? -43.560 0.257 50.462 1.00 98.56 85 ASP A O 1
ATOM 669 N N . ARG A 1 86 ? -44.199 1.158 52.410 1.00 98.56 86 ARG A N 1
ATOM 670 C CA . ARG A 1 86 ? -43.455 2.415 52.196 1.00 98.56 86 ARG A CA 1
ATOM 671 C C . ARG A 1 86 ? -41.963 2.191 51.965 1.00 98.56 86 ARG A C 1
ATOM 673 O O . ARG A 1 86 ? -41.372 2.847 51.110 1.00 98.56 86 ARG A O 1
ATOM 680 N N . VAL A 1 87 ? -41.341 1.284 52.720 1.00 98.62 87 VAL A N 1
ATOM 681 C CA . VAL A 1 87 ? -39.923 0.941 52.529 1.00 98.62 87 VAL A CA 1
ATOM 682 C C . VAL A 1 87 ? -39.709 0.247 51.183 1.00 98.62 87 VAL A C 1
ATOM 684 O O . VAL A 1 87 ? -38.736 0.557 50.496 1.00 98.62 87 VAL A O 1
ATOM 687 N N . ARG A 1 88 ? -40.613 -0.657 50.783 1.00 98.62 88 ARG A N 1
ATOM 688 C CA . ARG A 1 88 ? -40.542 -1.344 49.487 1.00 98.62 88 ARG A CA 1
ATOM 689 C C . ARG A 1 88 ? -40.668 -0.359 48.327 1.00 98.62 88 ARG A C 1
ATOM 691 O O . ARG A 1 88 ? -39.830 -0.396 47.432 1.00 98.62 88 ARG A O 1
ATOM 698 N N . ASP A 1 89 ? -41.646 0.538 48.376 1.00 98.56 89 ASP A N 1
ATOM 699 C CA . ASP A 1 89 ? -41.885 1.536 47.332 1.00 98.56 89 ASP A CA 1
ATOM 700 C C . ASP A 1 89 ? -40.710 2.515 47.218 1.00 98.56 89 ASP A C 1
ATOM 702 O O . ASP A 1 89 ? -40.256 2.822 46.114 1.00 98.56 89 ASP A O 1
ATOM 706 N N . ALA A 1 90 ? -40.154 2.955 48.353 1.00 98.31 90 ALA A N 1
ATOM 707 C CA . ALA A 1 90 ? -38.964 3.803 48.375 1.00 98.31 90 ALA A CA 1
ATOM 708 C C . ALA A 1 90 ? -37.738 3.089 47.779 1.00 98.31 90 ALA A C 1
ATOM 710 O O . ALA A 1 90 ? -37.019 3.672 46.966 1.00 98.31 90 ALA A O 1
ATOM 711 N N . ALA A 1 91 ? -37.516 1.820 48.137 1.00 98.31 91 ALA A N 1
ATOM 712 C CA . ALA A 1 91 ? -36.430 1.017 47.580 1.00 98.31 91 ALA A CA 1
ATOM 713 C C . ALA A 1 91 ? -36.611 0.774 46.072 1.00 98.31 91 ALA A C 1
ATOM 715 O O . ALA A 1 91 ? -35.637 0.810 45.317 1.00 98.31 91 ALA A O 1
ATOM 716 N N . GLU A 1 92 ? -37.847 0.561 45.614 1.00 98.56 92 GLU A N 1
ATOM 717 C CA . GLU A 1 92 ? -38.141 0.378 44.196 1.00 98.56 92 GLU A CA 1
ATOM 718 C C . GLU A 1 92 ? -37.933 1.674 43.398 1.00 98.56 92 GLU A C 1
ATOM 720 O O . GLU A 1 92 ? -37.314 1.628 42.335 1.00 98.56 92 GLU A O 1
ATOM 725 N N . SER A 1 93 ? -38.368 2.832 43.916 1.00 98.44 93 SER A N 1
ATOM 726 C CA . SER A 1 93 ? -38.107 4.139 43.288 1.00 98.44 93 SER A CA 1
ATOM 727 C C . SER A 1 93 ? -36.610 4.408 43.171 1.00 98.44 93 SER A C 1
ATOM 729 O O . SER A 1 93 ? -36.119 4.646 42.069 1.00 98.44 93 SER A O 1
ATOM 731 N N . ALA A 1 94 ? -35.864 4.252 44.270 1.00 98.31 94 ALA A N 1
ATOM 732 C CA . ALA A 1 94 ? -34.417 4.451 44.279 1.00 98.31 94 ALA A CA 1
ATOM 733 C C . ALA A 1 94 ? -33.698 3.495 43.310 1.00 98.31 94 ALA A C 1
ATOM 735 O O . ALA A 1 94 ? -32.778 3.892 42.599 1.00 98.31 94 ALA A O 1
ATOM 736 N N . SER A 1 95 ? -34.141 2.235 43.223 1.00 98.31 95 SER A N 1
ATOM 737 C CA . SER A 1 95 ? -33.586 1.282 42.259 1.00 98.31 95 SER A CA 1
ATOM 738 C C . SER A 1 95 ? -33.876 1.674 40.809 1.00 98.31 95 SER A C 1
ATOM 740 O O . SER A 1 95 ? -33.022 1.440 39.953 1.00 98.31 95 SER A O 1
ATOM 742 N N . ARG A 1 96 ? -35.062 2.216 40.506 1.00 98.62 96 ARG A N 1
ATOM 743 C CA . ARG A 1 96 ? -35.402 2.692 39.155 1.00 98.62 96 ARG A CA 1
ATOM 744 C C . ARG A 1 96 ? -34.580 3.923 38.781 1.00 98.62 96 ARG A C 1
ATOM 746 O O . ARG A 1 96 ? -34.055 3.959 37.675 1.00 98.62 96 ARG A O 1
ATOM 753 N N . GLU A 1 97 ? -34.431 4.874 39.698 1.00 98.50 97 GLU A N 1
ATOM 754 C CA . GLU A 1 97 ? -33.601 6.070 39.510 1.00 98.50 97 GLU A CA 1
ATOM 755 C C . GLU A 1 97 ? -32.141 5.694 39.238 1.00 98.50 97 GLU A C 1
ATOM 757 O O . GLU A 1 97 ? -31.581 6.116 38.230 1.00 98.50 97 GLU A O 1
ATOM 762 N N . LEU A 1 98 ? -31.563 4.803 40.053 1.00 98.69 98 LEU A N 1
ATOM 763 C CA . LEU A 1 98 ? -30.187 4.340 39.862 1.00 98.69 98 LEU A CA 1
ATOM 764 C C . LEU A 1 98 ? -29.993 3.609 38.525 1.00 98.69 98 LEU A C 1
ATOM 766 O O . LEU A 1 98 ? -28.970 3.781 37.866 1.00 98.69 98 LEU A O 1
ATOM 770 N N . ARG A 1 99 ? -30.968 2.791 38.103 1.00 98.62 99 ARG A N 1
ATOM 771 C CA . ARG A 1 99 ? -30.925 2.135 36.785 1.00 98.62 99 ARG A CA 1
ATOM 772 C C . ARG A 1 99 ? -30.984 3.154 35.652 1.00 98.62 99 ARG A C 1
ATOM 774 O O . ARG A 1 99 ? -30.197 3.039 34.722 1.00 98.62 99 ARG A O 1
ATOM 781 N N . ALA A 1 100 ? -31.866 4.147 35.744 1.00 98.44 100 ALA A N 1
ATOM 782 C CA . ALA A 1 100 ? -31.976 5.196 34.735 1.00 98.44 100 ALA A CA 1
ATOM 783 C C . ALA A 1 100 ? -30.679 6.016 34.624 1.00 98.44 100 ALA A C 1
ATOM 785 O O . ALA A 1 100 ? -30.207 6.258 33.516 1.00 98.44 100 ALA A O 1
ATOM 786 N N . GLU A 1 101 ? -30.063 6.375 35.753 1.00 98.50 101 GLU A N 1
ATOM 787 C CA . GLU A 1 101 ? -28.776 7.079 35.777 1.00 98.50 101 GLU A CA 1
ATOM 788 C C . GLU A 1 101 ? -27.647 6.229 35.175 1.00 98.50 101 GLU A C 1
ATOM 790 O O . GLU A 1 101 ? -26.864 6.720 34.359 1.00 98.50 101 GLU A O 1
ATOM 795 N N . ALA A 1 102 ? -27.579 4.940 35.527 1.00 98.38 102 ALA A N 1
ATOM 796 C CA . ALA A 1 102 ? -26.590 4.019 34.974 1.00 98.38 102 ALA A CA 1
ATOM 797 C C . ALA A 1 102 ? -26.769 3.818 33.459 1.00 98.38 102 ALA A C 1
ATOM 799 O O . ALA A 1 102 ? -25.783 3.817 32.724 1.00 98.38 102 ALA A O 1
ATOM 800 N N . GLU A 1 103 ? -28.010 3.690 32.979 1.00 98.56 103 GLU A N 1
ATOM 801 C CA . GLU A 1 103 ? -28.323 3.604 31.549 1.00 98.56 103 GLU A CA 1
ATOM 802 C C . GLU A 1 103 ? -27.928 4.880 30.801 1.00 98.56 103 GLU A C 1
ATOM 804 O O . GLU A 1 103 ? -27.345 4.802 29.721 1.00 98.56 103 GLU A O 1
ATOM 809 N N . GLU A 1 104 ? -28.217 6.056 31.359 1.00 98.62 104 GLU A N 1
ATOM 810 C CA . GLU A 1 104 ? -27.846 7.329 30.744 1.00 98.62 104 GLU A CA 1
ATOM 811 C C . GLU A 1 104 ? -26.325 7.518 30.713 1.00 98.62 104 GLU A C 1
ATOM 813 O O . GLU A 1 104 ? -25.771 7.933 29.696 1.00 98.62 104 GLU A O 1
ATOM 818 N N . SER A 1 105 ? -25.636 7.152 31.797 1.00 98.31 105 SER A N 1
ATOM 819 C CA . SER A 1 105 ? -24.175 7.137 31.842 1.00 98.31 105 SER A CA 1
ATOM 820 C C . SER A 1 105 ? -23.595 6.198 30.785 1.00 98.31 105 SER A C 1
ATOM 822 O O . SER A 1 105 ? -22.728 6.609 30.015 1.00 98.31 105 SER A O 1
ATOM 824 N N . GLY A 1 106 ? -24.146 4.985 30.667 1.00 98.38 106 GLY A N 1
ATOM 825 C CA . GLY A 1 106 ? -23.774 4.021 29.633 1.00 98.38 106 GLY A CA 1
ATOM 826 C C . GLY A 1 106 ? -23.950 4.581 28.220 1.00 98.38 106 GLY A C 1
ATOM 827 O O . GLY A 1 106 ? -23.005 4.554 27.432 1.00 98.38 106 GLY A O 1
ATOM 828 N N . ARG A 1 107 ? -25.114 5.176 27.917 1.00 98.69 107 ARG A N 1
ATOM 829 C CA . ARG A 1 107 ? -25.372 5.822 26.617 1.00 98.69 107 ARG A CA 1
ATOM 830 C C . ARG A 1 107 ? -24.371 6.935 26.325 1.00 98.69 107 ARG A C 1
ATOM 832 O O . ARG A 1 107 ? -23.790 6.944 25.247 1.00 98.69 107 ARG A O 1
ATOM 839 N N . ARG A 1 108 ? -24.102 7.816 27.295 1.00 98.62 108 ARG A N 1
ATOM 840 C CA . ARG A 1 108 ? -23.114 8.897 27.142 1.00 98.62 108 ARG A CA 1
ATOM 841 C C . ARG A 1 108 ? -21.713 8.359 26.852 1.00 98.62 108 ARG A C 1
ATOM 843 O O . ARG A 1 108 ? -21.026 8.895 25.989 1.00 98.62 108 ARG A O 1
ATOM 850 N N . THR A 1 109 ? -21.293 7.294 27.537 1.00 98.62 109 THR A N 1
ATOM 851 C CA . THR A 1 109 ? -19.984 6.673 27.276 1.00 98.62 109 THR A CA 1
ATOM 852 C C . THR A 1 109 ? -19.914 6.008 25.904 1.00 98.62 109 THR A C 1
ATOM 854 O O . THR A 1 109 ? -18.899 6.125 25.226 1.00 98.62 109 THR A O 1
ATOM 857 N N . GLU A 1 110 ? -20.992 5.358 25.461 1.00 98.75 110 GLU A N 1
ATOM 858 C CA . GLU A 1 110 ? -21.058 4.725 24.142 1.00 98.75 110 GLU A CA 1
ATOM 859 C C . GLU A 1 110 ? -21.054 5.764 23.013 1.00 98.75 110 GLU A C 1
ATOM 861 O O . GLU A 1 110 ? -20.350 5.595 22.020 1.00 98.75 110 GLU A O 1
ATOM 866 N N . GLU A 1 111 ? -21.807 6.853 23.162 1.00 98.69 111 GLU A N 1
ATOM 867 C CA . GLU A 1 111 ? -21.817 7.967 22.211 1.00 98.69 111 GLU A CA 1
ATOM 868 C C . GLU A 1 111 ? -20.440 8.630 22.109 1.00 98.69 111 GLU A C 1
ATOM 870 O O . GLU A 1 111 ? -19.965 8.864 20.998 1.00 98.69 111 GLU A O 1
ATOM 875 N N . ALA A 1 112 ? -19.769 8.862 23.243 1.00 98.50 112 ALA A N 1
ATOM 876 C CA . ALA A 1 112 ? -18.410 9.398 23.265 1.00 98.50 112 ALA A CA 1
ATOM 877 C C . ALA A 1 112 ? -17.414 8.458 22.567 1.00 98.50 112 ALA A C 1
ATOM 879 O O . ALA A 1 112 ? -16.670 8.903 21.697 1.00 98.50 112 ALA A O 1
ATOM 880 N N . ALA A 1 113 ? -17.453 7.158 22.877 1.00 98.31 113 ALA A N 1
ATOM 881 C CA . ALA A 1 113 ? -16.580 6.167 22.249 1.00 98.31 113 ALA A CA 1
ATOM 882 C C . ALA A 1 113 ? -16.824 6.050 20.735 1.00 98.31 113 ALA A C 1
ATOM 884 O O . ALA A 1 113 ? -15.880 5.917 19.960 1.00 98.31 113 ALA A O 1
ATOM 885 N N . ARG A 1 114 ? -18.084 6.131 20.284 1.00 98.56 114 ARG A N 1
ATOM 886 C CA . ARG A 1 114 ? -18.415 6.143 18.849 1.00 98.56 114 ARG A CA 1
ATOM 887 C C . ARG A 1 114 ? -17.930 7.409 18.154 1.00 98.56 114 ARG A C 1
ATOM 889 O O . ARG A 1 114 ? -17.467 7.314 17.024 1.00 98.56 114 ARG A O 1
ATOM 896 N N . ALA A 1 115 ? -18.047 8.567 18.799 1.00 98.62 115 ALA A N 1
ATOM 897 C CA . ALA A 1 115 ? -17.553 9.824 18.248 1.00 98.62 115 ALA A CA 1
ATOM 898 C C . ALA A 1 115 ? -16.022 9.818 18.125 1.00 98.62 115 ALA A C 1
ATOM 900 O O . ALA A 1 115 ? -15.497 10.211 17.089 1.00 98.62 115 ALA A O 1
ATOM 901 N N . GLU A 1 116 ? -15.317 9.311 19.139 1.00 98.56 116 GLU A N 1
ATOM 902 C CA . GLU A 1 116 ? -13.860 9.139 19.106 1.00 98.56 116 GLU A CA 1
ATOM 903 C C . GLU A 1 116 ? -13.437 8.161 18.003 1.00 98.56 116 GLU A C 1
ATOM 905 O O . GLU A 1 116 ? -12.580 8.486 17.187 1.00 98.56 116 GLU A O 1
ATOM 910 N N . ALA A 1 117 ? -14.093 7.000 17.907 1.00 98.50 117 ALA A N 1
ATOM 911 C CA . ALA A 1 117 ? -13.819 6.028 16.851 1.00 98.50 117 ALA A CA 1
ATOM 912 C C . ALA A 1 117 ? -14.091 6.587 15.443 1.00 98.50 117 ALA A C 1
ATOM 914 O O . ALA A 1 117 ? -13.339 6.294 14.518 1.00 98.50 117 ALA A O 1
ATOM 915 N N . ALA A 1 118 ? -15.148 7.388 15.273 1.00 98.50 118 ALA A N 1
ATOM 916 C CA . ALA A 1 118 ? -15.442 8.050 14.005 1.00 98.50 118 ALA A CA 1
ATOM 917 C C . ALA A 1 118 ? -14.375 9.095 13.645 1.00 98.50 118 ALA A C 1
ATOM 919 O O . ALA A 1 118 ? -13.947 9.130 12.498 1.00 98.50 118 ALA A O 1
ATOM 920 N N . GLY A 1 119 ? -13.909 9.885 14.619 1.00 98.50 119 GLY A N 1
ATOM 921 C CA . GLY A 1 119 ? -12.823 10.846 14.410 1.00 98.50 119 GLY A CA 1
ATOM 922 C C . GLY A 1 119 ? -11.508 10.169 14.015 1.00 98.50 119 GLY A C 1
ATOM 923 O O . GLY A 1 119 ? -10.867 10.599 13.066 1.00 98.50 119 GLY A O 1
ATOM 924 N N . LEU A 1 120 ? -11.150 9.061 14.674 1.00 98.62 120 LEU A N 1
ATOM 925 C CA . LEU A 1 120 ? -9.967 8.271 14.309 1.00 98.62 120 LEU A CA 1
ATOM 926 C C . LEU A 1 120 ? -10.079 7.654 12.908 1.00 98.62 120 LEU A C 1
ATOM 928 O O . LEU A 1 120 ? -9.077 7.528 12.210 1.00 98.62 120 LEU A O 1
ATOM 932 N N . ALA A 1 121 ? -11.282 7.242 12.498 1.00 98.62 121 ALA A N 1
ATOM 933 C CA . ALA A 1 121 ? -11.510 6.722 11.154 1.00 98.62 121 ALA A CA 1
ATOM 934 C C . ALA A 1 121 ? -11.374 7.820 10.087 1.00 98.62 121 ALA A C 1
ATOM 936 O O . ALA A 1 121 ? -10.748 7.578 9.062 1.00 98.62 121 ALA A O 1
ATOM 937 N N . GLU A 1 122 ? -11.913 9.016 10.344 1.00 98.69 122 GLU A N 1
ATOM 938 C CA . GLU A 1 122 ? -11.775 10.176 9.454 1.00 98.69 122 GLU A CA 1
ATOM 939 C C . GLU A 1 122 ? -10.305 10.602 9.315 1.00 98.69 122 GLU A C 1
ATOM 941 O O . GLU A 1 122 ? -9.827 10.740 8.194 1.00 98.69 122 GLU A O 1
ATOM 946 N N . GLU A 1 123 ? -9.557 10.692 10.421 1.00 98.56 123 GLU A N 1
ATOM 947 C CA . GLU A 1 123 ? -8.114 10.989 10.403 1.00 98.56 123 GLU A CA 1
ATOM 948 C C . GLU A 1 123 ? -7.325 9.938 9.604 1.00 98.56 123 GLU A C 1
ATOM 950 O O . GLU A 1 123 ? -6.507 10.280 8.752 1.00 98.56 123 GLU A O 1
ATOM 955 N N . ALA A 1 124 ? -7.612 8.649 9.811 1.00 98.31 124 ALA A N 1
ATOM 956 C CA . ALA A 1 124 ? -6.963 7.576 9.060 1.00 98.31 124 ALA A CA 1
ATOM 957 C C . ALA A 1 124 ? -7.296 7.612 7.556 1.00 98.31 124 ALA A C 1
ATOM 959 O O . ALA A 1 124 ? -6.442 7.277 6.728 1.00 98.31 124 ALA A O 1
ATOM 960 N N . ASP A 1 125 ? -8.521 8.000 7.192 1.00 98.62 125 ASP A N 1
ATOM 961 C CA . ASP A 1 125 ? -8.938 8.156 5.798 1.00 98.62 125 ASP A CA 1
ATOM 962 C C . ASP A 1 125 ? -8.257 9.366 5.139 1.00 98.62 125 ASP A C 1
ATOM 964 O O . ASP A 1 125 ? -7.751 9.229 4.019 1.00 98.62 125 ASP A O 1
ATOM 968 N N . GLU A 1 126 ? -8.179 10.508 5.832 1.00 98.69 126 GLU A N 1
ATOM 969 C CA . GLU A 1 126 ? -7.465 11.712 5.383 1.00 98.69 126 GLU A CA 1
ATOM 970 C C . GLU A 1 126 ? -5.975 11.432 5.165 1.00 98.69 126 GLU A C 1
ATOM 972 O O . GLU A 1 126 ? -5.438 11.728 4.091 1.00 98.69 126 GLU A O 1
ATOM 977 N N . ASP A 1 127 ? -5.324 10.782 6.133 1.00 98.50 127 ASP A N 1
ATOM 978 C CA . ASP A 1 127 ? -3.941 10.334 6.001 1.00 98.50 127 ASP A CA 1
ATOM 979 C C . ASP A 1 127 ? -3.808 9.442 4.766 1.00 98.50 127 ASP A C 1
ATOM 981 O O . ASP A 1 127 ? -2.998 9.702 3.872 1.00 98.50 127 ASP A O 1
ATOM 985 N N . ALA A 1 128 ? -4.627 8.393 4.656 1.00 98.56 128 ALA A N 1
ATOM 986 C CA . ALA A 1 128 ? -4.543 7.463 3.539 1.00 98.56 128 ALA A CA 1
ATOM 987 C C . ALA A 1 128 ? -4.764 8.151 2.178 1.00 98.56 128 ALA A C 1
ATOM 989 O O . ALA A 1 128 ? -4.131 7.768 1.189 1.00 98.56 128 ALA A O 1
ATOM 990 N N . GLU A 1 129 ? -5.632 9.161 2.096 1.00 98.56 129 GLU A N 1
ATOM 991 C CA . GLU A 1 129 ? -5.785 10.008 0.911 1.00 98.56 129 GLU A CA 1
ATOM 992 C C . GLU A 1 129 ? -4.533 10.834 0.616 1.00 98.56 129 GLU A C 1
ATOM 994 O O . GLU A 1 129 ? -4.096 10.862 -0.540 1.00 98.56 129 GLU A O 1
ATOM 999 N N . GLN A 1 130 ? -3.911 11.430 1.634 1.00 98.62 130 GLN A N 1
ATOM 1000 C CA . GLN A 1 130 ? -2.657 12.163 1.488 1.00 98.62 130 GLN A CA 1
ATOM 1001 C C . GLN A 1 130 ? -1.535 11.254 0.969 1.00 98.62 130 GLN A C 1
ATOM 1003 O O . GLN A 1 130 ? -0.929 11.562 -0.060 1.00 98.62 130 GLN A O 1
ATOM 1008 N N . TRP A 1 131 ? -1.309 10.096 1.599 1.00 98.56 131 TRP A N 1
ATOM 1009 C CA . TRP A 1 131 ? -0.296 9.123 1.170 1.00 98.56 131 TRP A CA 1
ATOM 1010 C C . TRP A 1 131 ? -0.536 8.649 -0.270 1.00 98.56 131 TRP A C 1
ATOM 1012 O O . TRP A 1 131 ? 0.401 8.559 -1.069 1.00 98.56 131 TRP A O 1
ATOM 1022 N N . ARG A 1 132 ? -1.798 8.378 -0.640 1.00 98.69 132 ARG A N 1
ATOM 1023 C CA . ARG A 1 132 ? -2.166 8.017 -2.020 1.00 98.69 132 ARG A CA 1
ATOM 1024 C C . ARG A 1 132 ? -1.894 9.162 -2.997 1.00 98.69 132 ARG A C 1
ATOM 1026 O O . ARG A 1 132 ? -1.390 8.906 -4.092 1.00 98.69 132 ARG A O 1
ATOM 1033 N N . GLY A 1 133 ? -2.204 10.400 -2.618 1.00 98.56 133 GLY A N 1
ATOM 1034 C CA . GLY A 1 133 ? -1.943 11.595 -3.418 1.00 98.56 133 GLY A CA 1
ATOM 1035 C C . GLY A 1 133 ? -0.450 11.826 -3.656 1.00 98.56 133 GLY A C 1
ATOM 1036 O O . GLY A 1 133 ? -0.031 12.025 -4.798 1.00 98.56 133 GLY A O 1
ATOM 1037 N N . GLU A 1 134 ? 0.363 11.726 -2.606 1.00 98.69 134 GLU A N 1
ATOM 1038 C CA . GLU A 1 134 ? 1.822 11.857 -2.677 1.00 98.69 134 GLU A CA 1
ATOM 1039 C C . GLU A 1 134 ? 2.444 10.756 -3.546 1.00 98.69 134 GLU A C 1
ATOM 1041 O O . GLU A 1 134 ? 3.222 11.047 -4.459 1.00 98.69 134 GLU A O 1
ATOM 1046 N N . ALA A 1 135 ? 2.043 9.496 -3.345 1.00 98.44 135 ALA A N 1
ATOM 1047 C CA . ALA A 1 135 ? 2.508 8.378 -4.162 1.00 98.44 135 ALA A CA 1
ATOM 1048 C C . ALA A 1 135 ? 2.128 8.544 -5.645 1.00 98.44 135 ALA A C 1
ATOM 1050 O O . ALA A 1 135 ? 2.950 8.302 -6.536 1.00 98.44 135 ALA A O 1
ATOM 1051 N N . ALA A 1 136 ? 0.903 8.998 -5.929 1.00 98.62 136 ALA A N 1
ATOM 1052 C CA . ALA A 1 136 ? 0.452 9.270 -7.290 1.00 98.62 136 ALA A CA 1
ATOM 1053 C C . ALA A 1 136 ? 1.247 10.411 -7.946 1.00 98.62 136 ALA A C 1
ATOM 1055 O O . ALA A 1 136 ? 1.598 10.307 -9.124 1.00 98.62 136 ALA A O 1
ATOM 1056 N N . ALA A 1 137 ? 1.575 11.468 -7.196 1.00 98.56 137 ALA A N 1
ATOM 1057 C CA . ALA A 1 137 ? 2.389 12.578 -7.685 1.00 98.56 137 ALA A CA 1
ATOM 1058 C C . ALA A 1 137 ? 3.821 12.134 -8.026 1.00 98.56 137 ALA A C 1
ATOM 1060 O O . ALA A 1 137 ? 4.320 12.459 -9.105 1.00 98.56 137 ALA A O 1
ATOM 1061 N N . VAL A 1 138 ? 4.455 11.332 -7.162 1.00 98.69 138 VAL A N 1
ATOM 1062 C CA . VAL A 1 138 ? 5.790 10.763 -7.422 1.00 98.69 138 VAL A CA 1
ATOM 1063 C C . VAL A 1 138 ? 5.773 9.877 -8.668 1.00 98.69 138 VAL A C 1
ATOM 1065 O O . VAL A 1 138 ? 6.654 9.990 -9.520 1.00 98.69 138 VAL A O 1
ATOM 1068 N N . LEU A 1 139 ? 4.754 9.027 -8.821 1.00 98.75 139 LEU A N 1
ATOM 1069 C CA . LEU A 1 139 ? 4.617 8.181 -10.006 1.00 98.75 139 LEU A CA 1
ATOM 1070 C C . LEU A 1 139 ? 4.417 9.007 -11.286 1.00 98.75 139 LEU A C 1
ATOM 1072 O O . LEU A 1 139 ? 4.984 8.670 -12.326 1.00 98.75 139 LEU A O 1
ATOM 1076 N N . ALA A 1 140 ? 3.620 10.075 -11.227 1.00 98.69 140 ALA A N 1
ATOM 1077 C CA . ALA A 1 140 ? 3.400 10.966 -12.361 1.00 98.69 140 ALA A CA 1
ATOM 1078 C C . ALA A 1 140 ? 4.688 11.699 -12.776 1.00 98.69 140 ALA A C 1
ATOM 1080 O O . ALA A 1 140 ? 4.992 11.753 -13.967 1.00 98.69 140 ALA A O 1
ATOM 1081 N N . ASP A 1 141 ? 5.471 12.199 -11.815 1.00 98.75 141 ASP A N 1
ATOM 1082 C CA . ASP A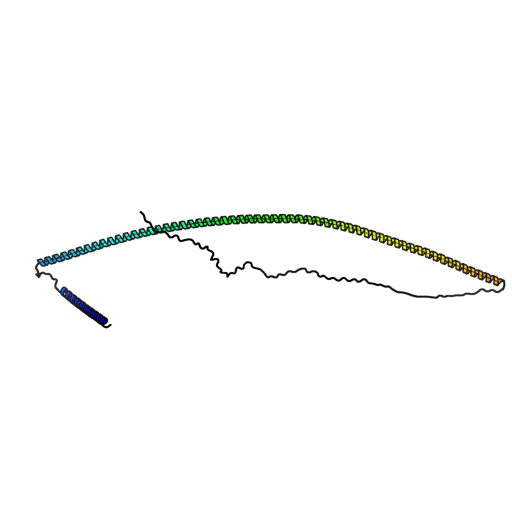 1 141 ? 6.773 12.826 -12.078 1.00 98.75 141 ASP A CA 1
ATOM 1083 C C . ASP A 1 141 ? 7.767 11.824 -12.684 1.00 98.75 141 ASP A C 1
ATOM 1085 O O . ASP A 1 141 ? 8.413 12.122 -13.688 1.00 98.75 141 ASP A O 1
ATOM 1089 N N . MET A 1 142 ? 7.835 10.598 -12.154 1.00 98.69 142 MET A N 1
ATOM 1090 C CA . MET A 1 142 ? 8.687 9.547 -12.720 1.00 98.69 142 MET A CA 1
ATOM 1091 C C . MET A 1 142 ? 8.304 9.212 -14.161 1.00 98.69 142 MET A C 1
ATOM 1093 O O . MET A 1 142 ? 9.184 9.184 -15.016 1.00 98.69 142 MET A O 1
ATOM 1097 N N . ARG A 1 143 ? 7.007 9.031 -14.451 1.00 98.75 143 ARG A N 1
ATOM 1098 C CA . ARG A 1 143 ? 6.515 8.806 -15.822 1.00 98.75 143 ARG A CA 1
ATOM 1099 C C . ARG A 1 143 ? 6.901 9.951 -16.750 1.00 98.75 143 ARG A C 1
ATOM 1101 O O . ARG A 1 143 ? 7.422 9.722 -17.835 1.00 98.75 143 ARG A O 1
ATOM 1108 N N . HIS A 1 144 ? 6.717 11.187 -16.296 1.00 98.75 144 HIS A N 1
ATOM 1109 C CA . HIS A 1 144 ? 7.089 12.352 -17.083 1.00 98.75 144 HIS A CA 1
ATOM 1110 C C . HIS A 1 144 ? 8.593 12.385 -17.389 1.00 98.75 144 HIS A C 1
ATOM 1112 O O . HIS A 1 144 ? 8.987 12.634 -18.527 1.00 98.75 144 HIS A O 1
ATOM 1118 N N . ARG A 1 145 ? 9.445 12.088 -16.400 1.00 98.75 145 ARG A N 1
ATOM 1119 C CA . ARG A 1 145 ? 10.902 12.020 -16.584 1.00 98.75 145 ARG A CA 1
ATOM 1120 C C . ARG A 1 145 ? 11.318 10.884 -17.512 1.00 98.75 145 ARG A C 1
ATOM 1122 O O . ARG A 1 145 ? 12.215 11.083 -18.328 1.00 98.75 145 ARG A O 1
ATOM 1129 N N . THR A 1 146 ? 10.687 9.714 -17.412 1.00 98.56 146 THR A N 1
ATOM 1130 C CA . THR A 1 146 ? 10.981 8.591 -18.312 1.00 98.56 146 THR A CA 1
ATOM 1131 C C . THR A 1 146 ? 10.559 8.895 -19.742 1.00 98.56 146 THR A C 1
ATOM 1133 O O . THR A 1 146 ? 11.328 8.611 -20.653 1.00 98.56 146 THR A O 1
ATOM 1136 N N . ASP A 1 147 ? 9.411 9.544 -19.943 1.00 98.69 147 ASP A N 1
ATOM 1137 C CA . ASP A 1 147 ? 8.948 9.955 -21.272 1.00 98.69 147 ASP A CA 1
ATOM 1138 C C . ASP A 1 147 ? 9.888 11.004 -21.884 1.00 98.69 147 ASP A C 1
ATOM 1140 O O . ASP A 1 147 ? 10.261 10.912 -23.053 1.00 98.69 147 ASP A O 1
ATOM 1144 N N . GLN A 1 148 ? 10.345 11.977 -21.085 1.00 98.69 148 GLN A N 1
ATOM 1145 C CA . GLN A 1 148 ? 11.358 12.941 -21.526 1.00 98.69 148 GLN A CA 1
ATOM 1146 C C . GLN A 1 148 ? 12.670 12.254 -21.917 1.00 98.69 148 GLN A C 1
ATOM 1148 O O . GLN A 1 148 ? 13.231 12.557 -22.969 1.00 98.69 148 GLN A O 1
ATOM 1153 N N . MET A 1 149 ? 13.157 11.327 -21.087 1.00 98.69 149 MET A N 1
ATOM 1154 C CA . MET A 1 149 ? 14.381 10.574 -21.366 1.00 98.69 149 MET A CA 1
ATOM 1155 C C . MET A 1 149 ? 14.239 9.731 -22.636 1.00 98.69 149 MET A C 1
ATOM 1157 O O . MET A 1 149 ? 15.173 9.674 -23.434 1.00 98.69 149 MET A O 1
ATOM 1161 N N . TRP A 1 150 ? 13.074 9.113 -22.838 1.00 98.75 150 TRP A N 1
ATOM 1162 C CA . TRP A 1 150 ? 12.759 8.330 -24.026 1.00 98.75 150 TRP A CA 1
ATOM 1163 C C . TRP A 1 150 ? 12.798 9.188 -25.292 1.00 98.75 150 TRP A C 1
ATOM 1165 O O . TRP A 1 150 ? 13.543 8.874 -26.217 1.00 98.75 150 TRP A O 1
ATOM 1175 N N . HIS A 1 151 ? 12.093 10.320 -25.305 1.00 98.56 151 HIS A N 1
ATOM 1176 C CA . HIS A 1 151 ? 12.113 11.239 -26.445 1.00 98.56 151 HIS A CA 1
ATOM 1177 C C . HIS A 1 151 ? 13.493 11.843 -26.704 1.00 98.56 151 HIS A C 1
ATOM 1179 O O . HIS A 1 151 ? 13.869 12.071 -27.854 1.00 98.56 151 HIS A O 1
ATOM 1185 N N . GLU A 1 152 ? 14.278 12.097 -25.656 1.00 98.56 152 GLU A N 1
ATOM 1186 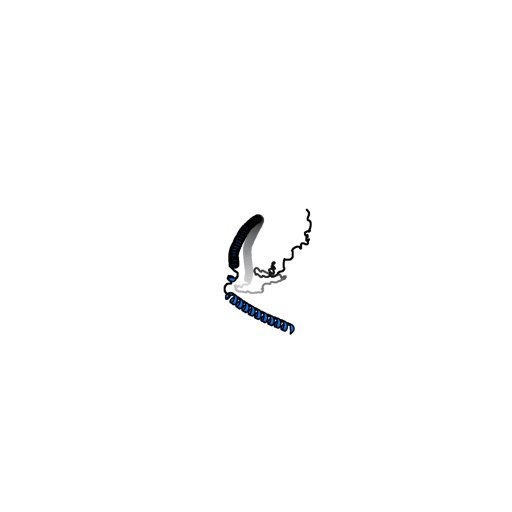C CA . GLU A 1 152 ? 15.656 12.537 -25.835 1.00 98.56 152 GLU A CA 1
ATOM 1187 C C . GLU A 1 152 ? 16.517 11.439 -26.479 1.00 98.56 152 GLU A C 1
ATOM 1189 O O . GLU A 1 152 ? 17.326 11.745 -27.355 1.00 98.56 152 GLU A O 1
ATOM 1194 N N . GLN A 1 153 ? 16.321 10.173 -26.097 1.00 98.69 153 GLN A N 1
ATOM 1195 C CA . GLN A 1 153 ? 16.979 9.027 -26.730 1.00 98.69 153 GLN A CA 1
ATOM 1196 C C . GLN A 1 153 ? 16.575 8.870 -28.198 1.00 98.69 153 GLN A C 1
ATOM 1198 O O . GLN A 1 153 ? 17.448 8.733 -29.050 1.00 98.69 153 GLN A O 1
ATOM 1203 N N . GLU A 1 154 ? 15.279 8.933 -28.510 1.00 98.62 154 GLU A N 1
ATOM 1204 C CA . GLU A 1 154 ? 14.782 8.878 -29.892 1.00 98.62 154 GLU A CA 1
ATOM 1205 C C . GLU A 1 154 ? 15.392 9.991 -30.744 1.00 98.62 154 GLU A C 1
ATOM 1207 O O . GLU A 1 154 ? 15.847 9.742 -31.860 1.00 98.62 154 GLU A O 1
ATOM 1212 N N . ARG A 1 155 ? 15.462 11.215 -30.204 1.00 98.62 155 ARG A N 1
ATOM 1213 C CA . ARG A 1 155 ? 16.084 12.343 -30.897 1.00 98.62 155 ARG A CA 1
ATOM 1214 C C . ARG A 1 155 ? 17.572 12.100 -31.148 1.00 98.62 155 ARG A C 1
ATOM 1216 O O . ARG A 1 155 ? 18.015 12.312 -32.269 1.00 98.62 155 ARG A O 1
ATOM 1223 N N . ARG A 1 156 ? 18.333 11.647 -30.142 1.00 98.56 156 ARG A N 1
ATOM 1224 C CA . ARG A 1 156 ? 19.767 11.340 -30.314 1.00 98.56 156 ARG A CA 1
ATOM 1225 C C . ARG A 1 156 ? 19.981 10.266 -31.377 1.00 98.56 156 ARG A C 1
ATOM 1227 O O . ARG A 1 156 ? 20.810 10.452 -32.257 1.00 98.56 156 ARG A O 1
ATOM 1234 N N . GLN A 1 157 ? 19.195 9.191 -31.343 1.00 98.44 157 GLN A N 1
ATOM 1235 C CA . GLN A 1 157 ? 19.267 8.141 -32.360 1.00 98.44 157 GLN A CA 1
ATOM 1236 C C . GLN A 1 157 ? 18.943 8.685 -33.752 1.00 98.44 157 GLN A C 1
ATOM 1238 O O . GLN A 1 157 ? 19.656 8.376 -34.697 1.00 98.44 157 GLN A O 1
ATOM 1243 N N . ALA A 1 158 ? 17.903 9.510 -33.897 1.00 98.44 158 ALA A N 1
ATOM 1244 C CA . ALA A 1 158 ? 17.572 10.133 -35.178 1.00 98.44 158 ALA A CA 1
ATOM 1245 C C . ALA A 1 158 ? 18.714 11.030 -35.689 1.00 98.44 158 ALA A C 1
ATOM 1247 O O . ALA A 1 158 ? 19.076 10.950 -36.858 1.00 98.44 158 ALA A O 1
ATOM 1248 N N . GLU A 1 159 ? 19.328 11.827 -34.810 1.00 98.56 159 GLU A N 1
ATOM 1249 C CA . GLU A 1 159 ? 20.487 12.663 -35.145 1.00 98.56 159 GLU A CA 1
ATOM 1250 C C . GLU A 1 159 ? 21.703 11.823 -35.582 1.00 98.56 159 GLU A C 1
ATOM 1252 O O . GLU A 1 159 ? 22.374 12.181 -36.554 1.00 98.56 159 GLU A O 1
ATOM 1257 N N . GLU A 1 160 ? 21.969 10.700 -34.906 1.00 98.56 160 GLU A N 1
ATOM 1258 C CA . GLU A 1 160 ? 23.025 9.742 -35.264 1.00 98.56 160 GLU A CA 1
ATOM 1259 C C . GLU A 1 160 ? 22.744 9.052 -36.605 1.00 98.56 160 GLU A C 1
ATOM 1261 O O . GLU A 1 160 ? 23.635 8.977 -37.451 1.00 98.56 160 GLU A O 1
ATOM 1266 N N . TRP A 1 161 ? 21.507 8.608 -36.842 1.00 98.31 161 TRP A N 1
ATOM 1267 C CA . TRP A 1 161 ? 21.086 8.021 -38.117 1.00 98.31 161 TRP A CA 1
ATOM 1268 C C . TRP A 1 161 ? 21.200 9.016 -39.268 1.00 98.31 161 TRP A C 1
ATOM 1270 O O . TRP A 1 161 ? 21.722 8.673 -40.328 1.00 98.31 161 TRP A O 1
ATOM 1280 N N . ASP A 1 162 ? 20.776 10.260 -39.055 1.00 98.56 162 ASP A N 1
ATOM 1281 C CA . ASP A 1 162 ? 20.907 11.327 -40.040 1.00 98.56 162 ASP A CA 1
ATOM 1282 C C . ASP A 1 162 ? 22.383 11.653 -40.321 1.00 98.56 162 ASP A C 1
ATOM 1284 O O . ASP A 1 162 ? 22.749 11.959 -41.458 1.00 98.56 162 ASP A O 1
ATOM 1288 N N . ALA A 1 163 ? 23.249 11.610 -39.303 1.00 98.38 163 ALA A N 1
ATOM 1289 C CA . ALA A 1 163 ? 24.689 11.802 -39.470 1.00 98.38 163 ALA A CA 1
ATOM 1290 C C . ALA A 1 163 ? 25.326 10.658 -40.267 1.00 98.38 163 ALA A C 1
ATOM 1292 O O . ALA A 1 163 ? 25.978 10.926 -41.277 1.00 98.38 163 ALA A O 1
ATOM 1293 N N . ALA A 1 164 ? 25.061 9.410 -39.882 1.00 98.31 164 ALA A N 1
ATOM 1294 C CA . ALA A 1 164 ? 25.539 8.227 -40.590 1.00 98.31 164 ALA A CA 1
ATOM 1295 C C . ALA A 1 164 ? 25.032 8.189 -42.042 1.00 98.31 164 ALA A C 1
ATOM 1297 O O . ALA A 1 164 ? 25.796 7.895 -42.958 1.00 98.31 164 ALA A O 1
ATOM 1298 N N . GLY A 1 165 ? 23.769 8.559 -42.278 1.00 98.31 165 GLY A N 1
ATOM 1299 C CA . GLY A 1 165 ? 23.195 8.659 -43.619 1.00 98.31 165 GLY A CA 1
ATOM 1300 C C . GLY A 1 165 ? 23.887 9.712 -44.488 1.00 98.31 165 GLY A C 1
ATOM 1301 O O . GLY A 1 165 ? 24.134 9.469 -45.667 1.00 98.31 165 GLY A O 1
ATOM 1302 N N . ARG A 1 166 ? 24.262 10.868 -43.917 1.00 98.44 166 ARG A N 1
ATOM 1303 C CA . ARG A 1 166 ? 25.053 11.884 -44.636 1.00 98.44 166 ARG A CA 1
ATOM 1304 C C . ARG A 1 166 ? 26.461 11.396 -44.964 1.00 98.44 166 ARG A C 1
ATOM 1306 O O . ARG A 1 166 ? 26.928 11.647 -46.069 1.00 98.44 166 ARG A O 1
ATOM 1313 N N . GLU A 1 167 ? 27.132 10.728 -44.030 1.00 98.44 167 GLU A N 1
ATOM 1314 C CA . GLU A 1 167 ? 28.469 10.162 -44.259 1.00 98.44 167 GLU A CA 1
ATOM 1315 C C . GLU A 1 167 ? 28.441 9.091 -45.352 1.00 98.44 167 GLU A C 1
ATOM 1317 O O . GLU A 1 167 ? 29.261 9.127 -46.270 1.00 98.44 167 GLU A O 1
ATOM 1322 N N . LEU A 1 168 ? 27.451 8.197 -45.310 1.00 98.44 168 LEU A N 1
ATOM 1323 C CA . LEU A 1 168 ? 27.241 7.180 -46.334 1.00 98.44 168 LEU A CA 1
ATOM 1324 C C . LEU A 1 168 ? 26.980 7.813 -47.706 1.00 98.44 168 LEU A C 1
ATOM 1326 O O . LEU A 1 168 ? 27.644 7.442 -48.664 1.00 98.44 168 LEU A O 1
ATOM 1330 N N . ALA A 1 169 ? 26.115 8.827 -47.794 1.00 98.25 169 ALA A N 1
ATOM 1331 C CA . ALA A 1 169 ? 25.855 9.530 -49.051 1.00 98.25 169 ALA A CA 1
ATOM 1332 C C . ALA A 1 169 ? 27.107 10.227 -49.624 1.00 98.25 169 ALA A C 1
ATOM 1334 O O . ALA A 1 169 ? 27.266 10.319 -50.842 1.00 98.25 169 ALA A O 1
ATOM 1335 N N . VAL A 1 170 ? 28.008 10.726 -48.766 1.00 98.56 170 VAL A N 1
ATOM 1336 C CA . VAL A 1 170 ? 29.301 11.280 -49.203 1.00 98.56 170 VAL A CA 1
ATOM 1337 C C . VAL A 1 170 ? 30.192 10.178 -49.770 1.00 98.56 170 VAL A C 1
ATOM 1339 O O . VAL A 1 170 ? 30.716 10.348 -50.869 1.00 98.56 170 VAL A O 1
ATOM 1342 N N . LEU A 1 171 ? 30.331 9.055 -49.061 1.00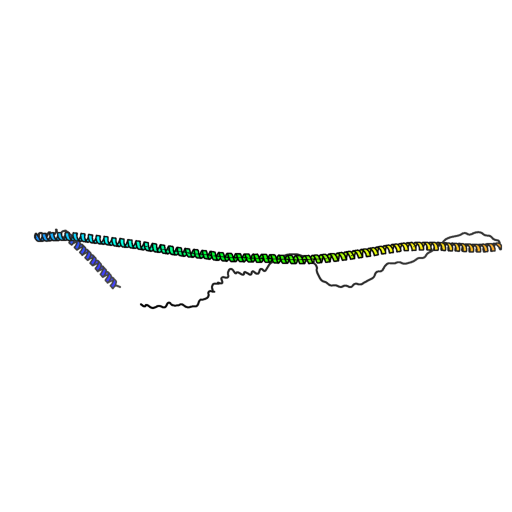 98.38 171 LEU A N 1
ATOM 1343 C CA . LEU A 1 171 ? 31.131 7.917 -49.518 1.00 98.38 171 LEU A CA 1
ATOM 1344 C C . LEU A 1 171 ? 30.586 7.327 -50.822 1.00 98.38 171 LEU A C 1
ATOM 1346 O O . LEU A 1 171 ? 31.363 7.085 -51.739 1.00 98.38 171 LEU A O 1
ATOM 1350 N N . GLU A 1 172 ? 29.267 7.162 -50.939 1.00 98.38 172 GLU A N 1
ATOM 1351 C CA . GLU A 1 172 ? 28.602 6.715 -52.167 1.00 98.38 172 GLU A CA 1
ATOM 1352 C C . GLU A 1 172 ? 28.929 7.650 -53.337 1.00 98.38 172 GLU A C 1
ATOM 1354 O O . GLU A 1 172 ? 29.407 7.199 -54.378 1.00 98.38 172 GLU A O 1
ATOM 1359 N N . ALA A 1 173 ? 28.796 8.968 -53.146 1.00 98.25 173 ALA A N 1
ATOM 1360 C CA . ALA A 1 173 ? 29.132 9.946 -54.178 1.00 98.25 173 ALA A CA 1
ATOM 1361 C C . ALA A 1 173 ? 30.629 9.948 -54.550 1.00 98.25 173 ALA A C 1
ATOM 1363 O O . ALA A 1 173 ? 30.981 10.225 -55.699 1.00 98.25 173 ALA A O 1
ATOM 1364 N N . GLU A 1 174 ? 31.529 9.674 -53.602 1.00 98.44 174 GLU A N 1
ATOM 1365 C CA . GLU A 1 174 ? 32.959 9.495 -53.877 1.00 98.44 174 GLU A CA 1
ATOM 1366 C C . GLU A 1 174 ? 33.223 8.216 -54.675 1.00 98.44 174 GLU A C 1
ATOM 1368 O O . GLU A 1 174 ? 33.958 8.259 -55.664 1.00 98.44 174 GLU A O 1
ATOM 1373 N N . THR A 1 175 ? 32.595 7.099 -54.303 1.00 98.19 175 THR A N 1
ATOM 1374 C CA . THR A 1 175 ? 32.719 5.839 -55.040 1.00 98.19 175 THR A CA 1
ATOM 1375 C C . THR A 1 175 ? 32.156 5.947 -56.449 1.00 98.19 175 THR A C 1
ATOM 1377 O O . THR A 1 175 ? 32.827 5.523 -57.385 1.00 98.19 175 THR A O 1
ATOM 1380 N N . ASP A 1 176 ? 31.003 6.593 -56.630 1.00 98.38 176 ASP A N 1
ATOM 1381 C CA . ASP A 1 176 ? 30.391 6.808 -57.942 1.00 98.38 176 ASP A CA 1
ATOM 1382 C C . ASP A 1 176 ? 31.303 7.636 -58.852 1.00 98.38 176 ASP A C 1
ATOM 1384 O O . ASP A 1 176 ? 31.464 7.321 -60.031 1.00 98.38 176 ASP A O 1
ATOM 1388 N N . ARG A 1 177 ? 31.964 8.667 -58.305 1.00 98.44 177 ARG A N 1
ATOM 1389 C CA . ARG A 1 177 ? 32.969 9.445 -59.049 1.00 98.44 177 ARG A CA 1
ATOM 1390 C C . ARG A 1 177 ? 34.162 8.588 -59.458 1.00 98.44 177 ARG A C 1
ATOM 1392 O O . ARG A 1 177 ? 34.581 8.663 -60.608 1.00 98.44 177 ARG A O 1
ATOM 1399 N N . LEU A 1 178 ? 34.707 7.782 -58.545 1.00 98.25 178 LEU A N 1
ATOM 1400 C CA . LEU A 1 178 ? 35.846 6.910 -58.845 1.00 98.25 178 LEU A CA 1
ATOM 1401 C C . LEU A 1 178 ? 35.496 5.847 -59.891 1.00 98.25 178 LEU A C 1
ATOM 1403 O O . LEU A 1 178 ? 36.306 5.585 -60.779 1.00 98.25 178 LEU A O 1
ATOM 1407 N N . VAL A 1 179 ? 34.302 5.257 -59.806 1.00 98.38 179 VAL A N 1
ATOM 1408 C CA . VAL A 1 179 ? 33.794 4.305 -60.802 1.00 98.38 179 VAL A CA 1
ATOM 1409 C C . VAL A 1 179 ? 33.655 4.993 -62.158 1.00 98.38 179 VAL A C 1
ATOM 1411 O O . VAL A 1 179 ? 34.218 4.496 -63.128 1.00 98.38 179 VAL A O 1
ATOM 1414 N N . ALA A 1 180 ? 33.034 6.175 -62.219 1.00 98.19 180 ALA A N 1
ATOM 1415 C CA . ALA A 1 180 ? 32.913 6.937 -63.461 1.00 98.19 180 ALA A CA 1
ATOM 1416 C C . ALA A 1 180 ? 34.283 7.285 -64.076 1.00 98.19 180 ALA A C 1
ATOM 1418 O O . ALA A 1 180 ? 34.479 7.116 -65.277 1.00 98.19 180 ALA A O 1
ATOM 1419 N N . GLU A 1 181 ? 35.266 7.703 -63.269 1.00 98.12 181 GLU A N 1
ATOM 1420 C CA . GLU A 1 181 ? 36.633 7.952 -63.749 1.00 98.12 181 GLU A CA 1
ATOM 1421 C C . GLU A 1 181 ? 37.316 6.685 -64.292 1.00 98.12 181 GLU A C 1
ATOM 1423 O O . GLU A 1 181 ? 38.073 6.753 -65.266 1.00 98.12 181 GLU A O 1
ATOM 1428 N N . LEU A 1 182 ? 37.116 5.532 -63.644 1.00 98.38 182 LEU A N 1
ATOM 1429 C CA . LEU A 1 182 ? 37.668 4.255 -64.099 1.00 98.38 182 LEU A CA 1
ATOM 1430 C C . LEU A 1 182 ? 37.003 3.789 -65.395 1.00 98.38 182 LEU A C 1
ATOM 1432 O O . LEU A 1 182 ? 37.720 3.342 -66.292 1.00 98.38 182 LEU A O 1
ATOM 1436 N N . ASP A 1 183 ? 35.687 3.948 -65.511 1.00 98.12 183 ASP A N 1
ATOM 1437 C CA . ASP A 1 183 ? 34.925 3.643 -66.721 1.00 98.12 183 ASP A CA 1
ATOM 1438 C C . ASP A 1 183 ? 35.384 4.526 -67.890 1.00 98.12 183 ASP A C 1
ATOM 1440 O O . ASP A 1 183 ? 35.725 4.008 -68.952 1.00 98.12 183 ASP A O 1
ATOM 1444 N N . GLU A 1 184 ? 35.534 5.841 -67.682 1.00 98.12 184 GLU A N 1
ATOM 1445 C CA . GLU A 1 184 ? 36.059 6.761 -68.702 1.00 98.12 184 GLU A CA 1
ATOM 1446 C C . GLU A 1 184 ? 37.478 6.377 -69.159 1.00 98.12 184 GLU A C 1
ATOM 1448 O O . GLU A 1 184 ? 37.790 6.405 -70.356 1.00 98.12 184 GLU A O 1
ATOM 1453 N N . ARG A 1 185 ? 38.357 5.985 -68.225 1.00 97.81 185 ARG A N 1
ATOM 1454 C CA . ARG A 1 185 ? 39.714 5.509 -68.551 1.00 97.81 185 ARG A CA 1
ATOM 1455 C C . ARG A 1 185 ? 39.685 4.182 -69.307 1.00 97.81 185 ARG A C 1
ATOM 1457 O O . ARG A 1 185 ? 40.465 4.009 -70.246 1.00 97.81 185 ARG A O 1
ATOM 1464 N N . ALA A 1 186 ? 38.820 3.254 -68.905 1.00 97.75 186 ALA A N 1
ATOM 1465 C CA . ALA A 1 186 ? 38.657 1.967 -69.567 1.00 97.75 186 ALA A CA 1
ATOM 1466 C C . ALA A 1 186 ? 38.140 2.151 -70.999 1.00 97.75 186 ALA A C 1
ATOM 1468 O O . ALA A 1 186 ? 38.714 1.583 -71.928 1.00 97.75 186 ALA A O 1
ATOM 1469 N N . ASP A 1 187 ? 37.139 3.007 -71.201 1.00 97.94 187 ASP A N 1
ATOM 1470 C CA . ASP A 1 187 ? 36.602 3.343 -72.519 1.00 97.94 187 ASP A CA 1
ATOM 1471 C C . ASP A 1 187 ? 37.644 4.022 -73.412 1.00 97.94 187 ASP A C 1
ATOM 1473 O O . ASP A 1 187 ? 37.780 3.663 -74.587 1.00 97.94 187 ASP A O 1
ATOM 1477 N N . ALA A 1 188 ? 38.434 4.952 -72.867 1.00 97.38 188 ALA A N 1
ATOM 1478 C CA . ALA A 1 188 ? 39.530 5.585 -73.596 1.00 97.38 188 ALA A CA 1
ATOM 1479 C C . ALA A 1 188 ? 40.589 4.560 -74.039 1.00 97.38 188 ALA A C 1
ATOM 1481 O O . ALA A 1 188 ? 40.996 4.556 -75.205 1.00 97.38 188 ALA A O 1
ATOM 1482 N N . LEU A 1 189 ? 40.987 3.649 -73.143 1.00 97.94 189 LEU A N 1
ATOM 1483 C CA . LEU A 1 189 ? 41.935 2.578 -73.450 1.00 97.94 189 LEU A CA 1
ATOM 1484 C C . LEU A 1 189 ? 41.363 1.604 -74.490 1.00 97.94 189 LEU A C 1
ATOM 1486 O O . LEU A 1 189 ? 42.064 1.214 -75.423 1.00 97.94 189 LEU A O 1
ATOM 1490 N N . LEU A 1 190 ? 40.090 1.220 -74.374 1.00 97.88 190 LEU A N 1
ATOM 1491 C CA . LEU A 1 190 ? 39.417 0.370 -75.357 1.00 97.88 190 LEU A CA 1
ATOM 1492 C C . LEU A 1 190 ? 39.334 1.053 -76.725 1.00 97.88 190 LEU A C 1
ATOM 1494 O O . LEU A 1 190 ? 39.554 0.398 -77.745 1.00 97.88 190 LEU A O 1
ATOM 1498 N N . ALA A 1 191 ? 39.052 2.355 -76.772 1.00 97.19 191 ALA A N 1
ATOM 1499 C CA . ALA A 1 191 ? 39.047 3.127 -78.010 1.00 97.19 191 ALA A CA 1
ATOM 1500 C C . ALA A 1 191 ? 40.445 3.193 -78.647 1.00 97.19 191 ALA A C 1
ATOM 1502 O O . ALA A 1 191 ? 40.566 2.995 -79.856 1.00 97.19 191 ALA A O 1
ATOM 1503 N N . GLU A 1 192 ? 41.499 3.408 -77.855 1.00 97.12 192 GLU A N 1
ATOM 1504 C CA . GLU A 1 192 ? 42.891 3.368 -78.322 1.00 97.12 192 GLU A CA 1
ATOM 1505 C C . GLU A 1 192 ? 43.258 1.984 -78.872 1.00 97.12 192 GLU A C 1
ATOM 1507 O O . GLU A 1 192 ? 43.763 1.874 -79.988 1.00 97.12 192 GLU A O 1
ATOM 1512 N N . ARG A 1 193 ? 42.938 0.906 -78.145 1.00 97.56 193 ARG A N 1
ATOM 1513 C CA . ARG A 1 193 ? 43.199 -0.467 -78.602 1.00 97.56 193 ARG A CA 1
ATOM 1514 C C . ARG A 1 193 ? 42.445 -0.803 -79.881 1.00 97.56 193 ARG A C 1
ATOM 1516 O O . ARG A 1 193 ? 43.036 -1.400 -80.773 1.00 97.56 193 ARG A O 1
ATOM 1523 N N . ARG A 1 194 ? 41.182 -0.388 -80.008 1.00 96.81 194 ARG A N 1
ATOM 1524 C CA . ARG A 1 194 ? 40.403 -0.556 -81.247 1.00 96.81 194 ARG A CA 1
ATOM 1525 C C . ARG A 1 194 ? 41.037 0.187 -82.424 1.00 96.81 194 ARG A C 1
ATOM 1527 O O . ARG A 1 194 ? 41.070 -0.371 -83.513 1.00 96.81 194 ARG A O 1
ATOM 1534 N N . ARG A 1 195 ? 41.567 1.399 -82.212 1.00 96.44 195 ARG A N 1
ATOM 1535 C CA . ARG A 1 195 ? 42.305 2.144 -83.248 1.00 96.44 195 ARG A CA 1
ATOM 1536 C C . ARG A 1 195 ? 43.585 1.423 -83.658 1.00 96.44 195 ARG A C 1
ATOM 1538 O O . ARG A 1 195 ? 43.775 1.205 -84.842 1.00 96.44 195 ARG A O 1
ATOM 1545 N N . LEU A 1 196 ? 44.401 0.981 -82.699 1.00 96.81 196 LEU A N 1
ATOM 1546 C CA . LEU A 1 196 ? 45.630 0.231 -82.988 1.00 96.81 196 LEU A CA 1
ATOM 1547 C C . LEU A 1 196 ? 45.349 -1.080 -83.732 1.00 96.81 196 LEU A C 1
ATOM 1549 O O . LEU A 1 196 ? 46.082 -1.430 -84.648 1.00 96.81 196 LEU A O 1
ATOM 1553 N N . VAL A 1 197 ? 44.289 -1.806 -83.357 1.00 96.38 197 VAL A N 1
ATOM 1554 C CA . VAL A 1 197 ? 43.866 -3.011 -84.087 1.00 96.38 197 VAL A CA 1
ATOM 1555 C C . VAL A 1 197 ? 43.451 -2.655 -85.512 1.00 96.38 197 VAL A C 1
ATOM 1557 O O . VAL A 1 197 ? 43.919 -3.309 -86.435 1.00 96.38 197 VAL A O 1
ATOM 1560 N N . ALA A 1 198 ? 42.655 -1.599 -85.709 1.00 95.94 198 ALA A N 1
ATOM 1561 C CA . ALA A 1 198 ? 42.273 -1.144 -87.045 1.00 95.94 198 ALA A CA 1
ATOM 1562 C C . ALA A 1 198 ? 43.493 -0.734 -87.893 1.00 95.94 198 ALA A C 1
ATOM 1564 O O . ALA A 1 198 ? 43.592 -1.148 -89.041 1.00 95.94 198 ALA A O 1
ATOM 1565 N N . GLU A 1 199 ? 44.457 -0.005 -87.322 1.00 95.06 199 GLU A N 1
ATOM 1566 C CA . GLU A 1 199 ? 45.709 0.372 -87.996 1.00 95.06 199 GLU A CA 1
ATOM 1567 C C . GLU A 1 199 ? 46.551 -0.856 -88.382 1.00 95.06 199 GLU A C 1
ATOM 1569 O O . GLU A 1 199 ? 47.093 -0.915 -89.485 1.00 95.06 199 GLU A O 1
ATOM 1574 N N . VAL A 1 200 ? 46.652 -1.859 -87.501 1.00 96.56 200 VAL A N 1
ATOM 1575 C CA . VAL A 1 200 ? 47.365 -3.116 -87.790 1.00 96.56 200 VAL A CA 1
ATOM 1576 C C . VAL A 1 200 ? 46.635 -3.935 -88.854 1.00 96.56 200 VAL A C 1
ATOM 1578 O O . VAL A 1 200 ? 47.289 -4.494 -89.730 1.00 96.56 200 VAL A O 1
ATOM 1581 N N . GLU A 1 201 ? 45.304 -4.003 -88.813 1.00 94.88 201 GLU A N 1
ATOM 1582 C CA . GLU A 1 201 ? 44.495 -4.670 -89.839 1.00 94.88 201 GLU A CA 1
ATOM 1583 C C . GLU A 1 201 ? 44.626 -3.979 -91.202 1.00 94.88 201 GLU A C 1
ATOM 1585 O O . GLU A 1 201 ? 44.780 -4.657 -92.216 1.00 94.88 201 GLU A O 1
ATOM 1590 N N . GLU A 1 202 ? 44.609 -2.645 -91.245 1.00 94.19 202 GLU A N 1
ATOM 1591 C CA . GLU A 1 202 ? 44.843 -1.864 -92.466 1.00 94.19 202 GLU A CA 1
ATOM 1592 C C . GLU A 1 202 ? 46.265 -2.069 -93.000 1.00 94.19 202 GLU A C 1
ATOM 1594 O O . GLU A 1 202 ? 46.442 -2.332 -94.189 1.00 94.19 202 GLU A O 1
ATOM 1599 N N . ALA A 1 203 ? 47.282 -2.041 -92.134 1.00 92.69 203 ALA A N 1
ATOM 1600 C CA . ALA A 1 203 ? 48.659 -2.329 -92.527 1.00 92.69 203 ALA A CA 1
ATOM 1601 C C . ALA A 1 203 ? 48.827 -3.770 -93.036 1.00 92.69 203 ALA A C 1
ATOM 1603 O O . ALA A 1 203 ? 49.541 -3.989 -94.014 1.00 92.69 203 ALA A O 1
ATOM 1604 N N . ALA A 1 204 ? 48.161 -4.747 -92.409 1.00 93.69 204 ALA A N 1
ATOM 1605 C CA . ALA A 1 204 ? 48.158 -6.137 -92.856 1.00 93.69 204 ALA A CA 1
ATOM 1606 C C . ALA A 1 204 ? 47.511 -6.283 -94.241 1.00 93.69 204 ALA A C 1
ATOM 1608 O O . ALA A 1 204 ? 48.105 -6.931 -95.099 1.00 93.69 204 ALA A O 1
ATOM 1609 N N . ARG A 1 205 ? 46.368 -5.621 -94.486 1.00 93.12 205 ARG A N 1
ATOM 1610 C CA . ARG A 1 205 ? 45.733 -5.570 -95.816 1.00 93.12 205 ARG A CA 1
ATOM 1611 C C . ARG A 1 205 ? 46.658 -4.952 -96.855 1.00 93.12 205 ARG A C 1
ATOM 1613 O O . ARG A 1 205 ? 46.840 -5.542 -97.907 1.00 93.12 205 ARG A O 1
ATOM 1620 N N . HIS A 1 206 ? 47.304 -3.828 -96.550 1.00 92.62 206 HIS A N 1
ATOM 1621 C CA . HIS A 1 206 ? 48.257 -3.216 -97.478 1.00 92.62 206 HIS A CA 1
ATOM 1622 C C . HIS A 1 206 ? 49.486 -4.092 -97.740 1.00 92.62 206 HIS A C 1
ATOM 1624 O O . HIS A 1 206 ? 49.963 -4.148 -98.865 1.00 92.62 206 HIS A O 1
ATOM 1630 N N . CYS A 1 207 ? 49.997 -4.810 -96.735 1.00 92.75 207 CYS A N 1
ATOM 1631 C CA . CYS A 1 207 ? 51.083 -5.770 -96.942 1.00 92.75 207 CYS A CA 1
ATOM 1632 C C . CYS A 1 207 ? 50.649 -6.950 -97.821 1.00 92.75 207 CYS A C 1
ATOM 1634 O O . CYS A 1 207 ? 51.458 -7.436 -98.609 1.00 92.75 207 CYS A O 1
ATOM 1636 N N . GLU A 1 208 ? 49.407 -7.419 -97.668 1.00 93.00 208 GLU A N 1
ATOM 1637 C CA . GLU A 1 208 ? 48.807 -8.467 -98.500 1.00 93.00 208 GLU A CA 1
ATOM 1638 C C . GLU A 1 208 ? 48.616 -7.980 -99.943 1.00 93.00 208 GLU A C 1
ATOM 1640 O O . GLU A 1 208 ? 49.112 -8.625 -100.860 1.00 93.00 208 GLU A O 1
ATOM 1645 N N . GLU A 1 209 ? 48.031 -6.794 -100.141 1.00 92.44 209 GLU A N 1
ATOM 1646 C CA . GLU A 1 209 ? 47.895 -6.135 -101.449 1.00 92.44 209 GLU A CA 1
ATOM 1647 C C . GLU A 1 209 ? 49.263 -5.937 -102.130 1.00 92.44 209 GLU A C 1
ATOM 1649 O O . GLU A 1 209 ? 49.444 -6.319 -103.285 1.00 92.44 209 GLU A O 1
ATOM 1654 N N . ASP A 1 210 ? 50.266 -5.425 -101.406 1.00 91.19 210 ASP A N 1
ATOM 1655 C CA . ASP A 1 210 ? 51.638 -5.269 -101.906 1.00 91.19 210 ASP A CA 1
ATOM 1656 C C . ASP A 1 210 ? 52.281 -6.620 -102.266 1.00 91.19 210 ASP A C 1
ATOM 1658 O O . ASP A 1 210 ? 53.063 -6.715 -103.219 1.00 91.19 210 ASP A O 1
ATOM 1662 N N . ALA A 1 211 ? 52.031 -7.665 -101.470 1.00 91.69 211 ALA A N 1
ATOM 1663 C CA . ALA A 1 211 ? 52.546 -9.006 -101.727 1.00 91.69 211 ALA A CA 1
ATOM 1664 C C . ALA A 1 211 ? 51.896 -9.619 -102.973 1.00 91.69 211 ALA A C 1
ATOM 1666 O O . ALA A 1 211 ? 52.614 -10.205 -103.789 1.00 91.69 211 ALA A O 1
ATOM 1667 N N . ASP A 1 212 ? 50.590 -9.427 -103.155 1.00 90.94 212 ASP A N 1
ATOM 1668 C CA . ASP A 1 212 ? 49.839 -9.842 -104.339 1.00 90.94 212 ASP A CA 1
ATOM 1669 C C . ASP A 1 212 ? 50.314 -9.094 -105.590 1.00 90.94 212 ASP A C 1
ATOM 1671 O O . ASP A 1 212 ? 50.638 -9.728 -106.600 1.00 90.94 212 ASP A O 1
ATOM 1675 N N . ASP A 1 213 ? 50.475 -7.770 -105.520 1.00 92.06 213 ASP A N 1
ATOM 1676 C CA . ASP A 1 213 ? 51.016 -6.955 -106.612 1.00 92.06 213 ASP A CA 1
ATOM 1677 C C . ASP A 1 213 ? 52.435 -7.401 -106.999 1.00 92.06 213 ASP A C 1
ATOM 1679 O O . ASP A 1 213 ? 52.760 -7.545 -108.185 1.00 92.06 213 ASP A O 1
ATOM 1683 N N . ARG A 1 214 ? 53.293 -7.696 -106.011 1.00 88.19 214 ARG A N 1
ATOM 1684 C CA . ARG A 1 214 ? 54.634 -8.257 -106.254 1.00 88.19 214 ARG A CA 1
ATOM 1685 C C . ARG A 1 214 ? 54.571 -9.655 -106.851 1.00 88.19 214 ARG A C 1
ATOM 1687 O O . ARG A 1 214 ? 55.356 -9.946 -107.751 1.00 88.19 214 ARG A O 1
ATOM 1694 N N . ALA A 1 215 ? 53.675 -10.520 -106.383 1.00 89.12 215 ALA A N 1
ATOM 1695 C CA . ALA A 1 215 ? 53.498 -11.857 -106.938 1.00 89.12 215 ALA A CA 1
ATOM 1696 C C . ALA A 1 215 ? 53.065 -11.778 -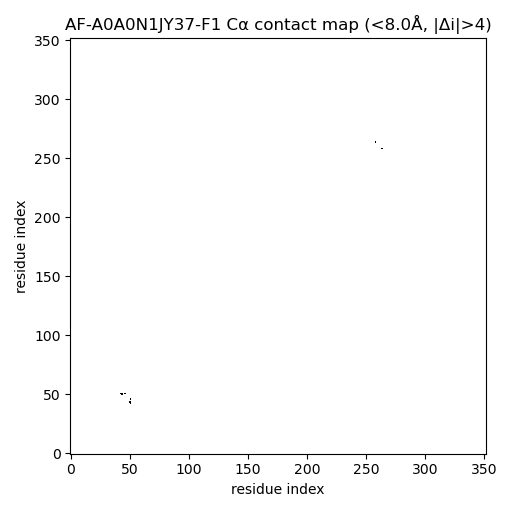108.410 1.00 89.12 215 ALA A C 1
ATOM 1698 O O . ALA A 1 215 ? 53.668 -12.436 -109.262 1.00 89.12 215 ALA A O 1
ATOM 1699 N N . VAL A 1 216 ? 52.104 -10.907 -108.738 1.00 92.81 216 VAL A N 1
ATOM 1700 C CA . VAL A 1 216 ? 51.677 -10.625 -110.116 1.00 92.81 216 VAL A CA 1
ATOM 1701 C C . VAL A 1 216 ? 52.843 -10.093 -110.955 1.00 92.81 216 VAL A C 1
ATOM 1703 O O . VAL A 1 216 ? 53.070 -10.586 -112.064 1.00 92.81 216 VAL A O 1
ATOM 1706 N N . ALA A 1 217 ? 53.623 -9.142 -110.434 1.00 87.38 217 ALA A N 1
ATOM 1707 C CA . ALA A 1 217 ? 54.789 -8.588 -111.121 1.00 87.38 217 ALA A CA 1
ATOM 1708 C C . ALA A 1 217 ? 55.887 -9.636 -111.375 1.00 87.38 217 ALA A C 1
ATOM 1710 O O . ALA A 1 217 ? 56.410 -9.711 -112.489 1.00 87.38 217 ALA A O 1
ATOM 1711 N N . ILE A 1 218 ? 56.207 -10.484 -110.391 1.00 91.25 218 ILE A N 1
ATOM 1712 C CA . ILE A 1 218 ? 57.180 -11.580 -110.534 1.00 91.25 218 ILE A CA 1
ATOM 1713 C C . ILE A 1 218 ? 56.693 -12.591 -111.572 1.00 91.25 218 ILE A C 1
ATOM 1715 O O . ILE A 1 218 ? 57.472 -12.994 -112.432 1.00 91.25 218 ILE A O 1
ATOM 1719 N N . VAL A 1 219 ? 55.412 -12.974 -111.548 1.00 91.62 219 VAL A N 1
ATOM 1720 C CA . VAL A 1 219 ? 54.830 -13.879 -112.554 1.00 91.62 219 VAL A CA 1
ATOM 1721 C C . VAL A 1 219 ? 54.890 -13.253 -113.950 1.00 91.62 219 VAL A C 1
ATOM 1723 O O . VAL A 1 219 ? 55.228 -13.940 -114.914 1.00 91.62 219 VAL A O 1
ATOM 1726 N N . ALA A 1 220 ? 54.613 -11.954 -114.085 1.00 89.19 220 ALA A N 1
ATOM 1727 C CA . ALA A 1 220 ? 54.741 -11.244 -115.354 1.00 89.19 220 ALA A CA 1
ATOM 1728 C C . ALA A 1 220 ? 56.199 -11.200 -115.846 1.00 89.19 220 ALA A C 1
ATOM 1730 O O . ALA A 1 220 ? 56.459 -11.496 -117.011 1.00 89.19 220 ALA A O 1
ATOM 1731 N N . GLN A 1 221 ? 57.161 -10.905 -114.968 1.00 86.69 221 GLN A N 1
ATOM 1732 C CA . GLN A 1 221 ? 58.586 -10.908 -115.303 1.00 86.69 221 GLN A CA 1
ATOM 1733 C C . GLN A 1 221 ? 59.077 -12.313 -115.677 1.00 86.69 221 GLN A C 1
ATOM 1735 O O . GLN A 1 221 ? 59.785 -12.468 -116.670 1.00 86.69 221 GLN A O 1
ATOM 1740 N N . ALA A 1 222 ? 58.656 -13.343 -114.939 1.00 87.00 222 ALA A N 1
ATOM 1741 C CA . ALA A 1 222 ? 58.950 -14.738 -115.246 1.00 87.00 222 ALA A CA 1
ATOM 1742 C C . ALA A 1 222 ? 58.378 -15.148 -116.608 1.00 87.00 222 ALA A C 1
ATOM 1744 O O . ALA A 1 222 ? 59.053 -15.854 -117.348 1.00 87.00 222 ALA A O 1
ATOM 1745 N N . ARG A 1 223 ? 57.185 -14.665 -116.988 1.00 83.44 223 ARG A N 1
ATOM 1746 C CA . ARG A 1 223 ? 56.633 -14.857 -118.341 1.00 83.44 223 ARG A CA 1
ATOM 1747 C C . ARG A 1 223 ? 57.474 -14.161 -119.406 1.00 83.44 223 ARG A C 1
ATOM 1749 O O . ARG A 1 223 ? 57.765 -14.777 -120.420 1.00 83.44 223 ARG A O 1
ATOM 1756 N N . VAL A 1 224 ? 57.909 -12.920 -119.180 1.00 88.50 224 VAL A N 1
ATOM 1757 C CA . VAL A 1 224 ? 58.775 -12.197 -120.130 1.00 88.50 224 VAL A CA 1
ATOM 1758 C C . VAL A 1 224 ? 60.120 -12.903 -120.309 1.00 88.50 224 VAL A C 1
ATOM 1760 O O . VAL A 1 224 ? 60.583 -13.051 -121.439 1.00 88.50 224 VAL A O 1
ATOM 1763 N N . GLU A 1 225 ? 60.746 -13.363 -119.224 1.00 84.56 225 GLU A N 1
ATOM 1764 C CA . GLU A 1 225 ? 61.994 -14.129 -119.299 1.00 84.56 225 GLU A CA 1
ATOM 1765 C C . GLU A 1 225 ? 61.773 -15.513 -119.916 1.00 84.56 225 GLU A C 1
ATOM 1767 O O . GLU A 1 225 ? 62.578 -15.927 -120.744 1.00 84.56 225 GLU A O 1
ATOM 1772 N N . ALA A 1 226 ? 60.665 -16.198 -119.615 1.00 83.62 226 ALA A N 1
ATOM 1773 C CA . ALA A 1 226 ? 60.292 -17.444 -120.285 1.00 83.62 226 ALA A CA 1
ATOM 1774 C C . ALA A 1 226 ? 60.127 -17.230 -121.796 1.00 83.62 226 ALA A C 1
ATOM 1776 O O . ALA A 1 226 ? 60.762 -17.928 -122.579 1.00 83.62 226 ALA A O 1
ATOM 1777 N N . GLU A 1 227 ? 59.390 -16.202 -122.224 1.00 83.00 227 GLU A N 1
ATOM 1778 C CA . GLU A 1 227 ? 59.265 -15.844 -123.639 1.00 83.00 227 GLU A CA 1
ATOM 1779 C C . GLU A 1 227 ? 60.613 -15.445 -124.263 1.00 83.00 227 GLU A C 1
ATOM 1781 O O . GLU A 1 227 ? 60.857 -15.676 -125.449 1.00 83.00 227 GLU A O 1
ATOM 1786 N N . A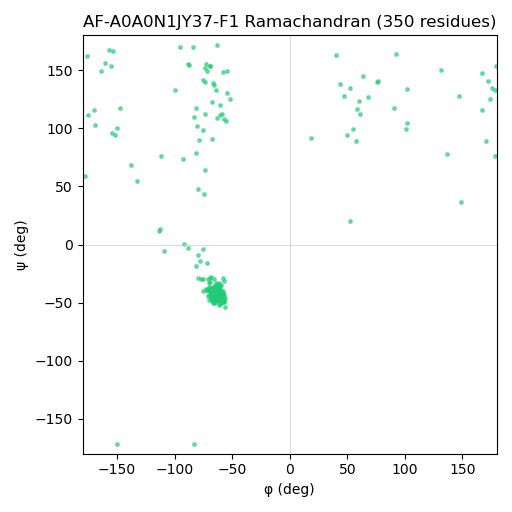RG A 1 228 ? 61.508 -14.797 -123.509 1.00 84.81 228 ARG A N 1
ATOM 1787 C CA . ARG A 1 228 ? 62.857 -14.459 -123.978 1.00 84.81 228 ARG A CA 1
ATOM 1788 C C . ARG A 1 228 ? 63.682 -15.720 -124.182 1.00 84.81 228 ARG A C 1
ATOM 1790 O O . ARG A 1 228 ? 64.293 -15.845 -125.240 1.00 84.81 228 ARG A O 1
ATOM 1797 N N . ILE A 1 229 ? 63.668 -16.633 -123.212 1.00 83.50 229 ILE A N 1
ATOM 1798 C CA . ILE A 1 229 ? 64.319 -17.941 -123.285 1.00 83.50 229 ILE A CA 1
ATOM 1799 C C . ILE A 1 229 ? 63.758 -18.719 -124.474 1.00 83.50 229 ILE A C 1
ATOM 1801 O O . ILE A 1 229 ? 64.542 -19.208 -125.281 1.00 83.50 229 ILE A O 1
ATOM 1805 N N . GLU A 1 230 ? 62.439 -18.761 -124.661 1.00 81.06 230 GLU A N 1
ATOM 1806 C CA . GLU A 1 230 ? 61.779 -19.369 -125.823 1.00 81.06 230 GLU A CA 1
ATOM 1807 C C . GLU A 1 230 ? 62.233 -18.734 -127.143 1.00 81.06 230 GLU A C 1
ATOM 1809 O O . GLU A 1 230 ? 62.584 -19.440 -128.083 1.00 81.06 230 GLU A O 1
ATOM 1814 N N . ARG A 1 231 ? 62.321 -17.401 -127.236 1.00 81.69 231 ARG A N 1
ATOM 1815 C CA . ARG A 1 231 ? 62.827 -16.729 -128.447 1.00 81.69 231 ARG A CA 1
ATOM 1816 C C . ARG A 1 231 ? 64.308 -17.007 -128.689 1.00 81.69 231 ARG A C 1
ATOM 1818 O O . ARG A 1 231 ? 64.704 -17.202 -129.836 1.00 81.69 231 ARG A O 1
ATOM 1825 N N . THR A 1 232 ? 65.139 -17.019 -127.646 1.00 78.94 232 THR A N 1
ATOM 1826 C CA . THR A 1 232 ? 66.571 -17.322 -127.778 1.00 78.94 232 THR A CA 1
ATOM 1827 C C . THR A 1 232 ? 66.814 -18.785 -128.102 1.00 78.94 232 THR A C 1
ATOM 1829 O O . THR A 1 232 ? 67.656 -19.066 -128.943 1.00 78.94 232 THR A O 1
ATOM 1832 N N . THR A 1 233 ? 66.054 -19.708 -127.514 1.00 76.00 233 THR A N 1
ATOM 1833 C CA . THR A 1 233 ? 66.119 -21.136 -127.845 1.00 76.00 233 THR A CA 1
ATOM 1834 C C . THR A 1 233 ? 65.603 -21.368 -129.258 1.00 76.00 233 THR A C 1
ATOM 1836 O O . THR A 1 233 ? 66.276 -22.039 -130.025 1.00 76.00 233 THR A O 1
ATOM 1839 N N . ALA A 1 234 ? 64.515 -20.717 -129.678 1.00 78.50 234 ALA A N 1
ATOM 1840 C CA . ALA A 1 234 ? 64.056 -20.744 -131.067 1.00 78.50 234 ALA A CA 1
ATOM 1841 C C . ALA A 1 234 ? 65.084 -20.151 -132.049 1.00 78.50 234 ALA A C 1
ATOM 1843 O O . ALA A 1 234 ? 65.197 -20.628 -133.176 1.00 78.50 234 ALA A O 1
ATOM 1844 N N . ARG A 1 235 ? 65.846 -19.120 -131.651 1.00 79.44 235 ARG A N 1
ATOM 1845 C CA . ARG A 1 235 ? 66.943 -18.570 -132.463 1.00 79.44 235 ARG A CA 1
ATOM 1846 C C . ARG A 1 235 ? 68.119 -19.537 -132.552 1.00 79.44 235 ARG A C 1
ATOM 1848 O O . ARG A 1 235 ? 68.571 -19.791 -133.653 1.00 79.44 235 ARG A O 1
ATOM 1855 N N . VAL A 1 236 ? 68.562 -20.104 -131.432 1.00 79.50 236 VAL A N 1
ATOM 1856 C CA . VAL A 1 236 ? 69.643 -21.103 -131.395 1.00 79.50 236 VAL A CA 1
ATOM 1857 C C . VAL A 1 236 ? 69.255 -22.358 -132.180 1.00 79.50 236 VAL A C 1
ATOM 1859 O O . VAL A 1 236 ? 70.076 -22.907 -132.903 1.00 79.50 236 VAL A O 1
ATOM 1862 N N . LEU A 1 237 ? 67.993 -22.790 -132.107 1.00 78.00 237 LEU A N 1
ATOM 1863 C CA . LEU A 1 237 ? 67.482 -23.887 -132.929 1.00 78.00 237 LEU A CA 1
ATOM 1864 C C . LEU A 1 237 ? 67.519 -23.539 -134.425 1.00 78.00 237 LEU A C 1
ATOM 1866 O O . LEU A 1 237 ? 67.934 -24.386 -135.210 1.00 78.00 237 LEU A O 1
ATOM 1870 N N . ARG A 1 238 ? 67.163 -22.305 -134.817 1.00 72.94 238 ARG A N 1
ATOM 1871 C CA . ARG A 1 238 ? 67.314 -21.833 -136.207 1.00 72.94 238 ARG A CA 1
ATOM 1872 C C . ARG A 1 238 ? 68.774 -21.752 -136.646 1.00 72.94 238 ARG A C 1
ATOM 1874 O O . ARG A 1 238 ? 69.091 -22.248 -137.714 1.00 72.94 238 ARG A O 1
ATOM 1881 N N . GLU A 1 239 ? 69.654 -21.183 -135.827 1.00 76.69 239 GLU A N 1
ATOM 1882 C CA . GLU A 1 239 ? 71.094 -21.098 -136.106 1.00 76.69 239 GLU A CA 1
ATOM 1883 C C . GLU A 1 239 ? 71.695 -22.505 -136.266 1.00 76.69 239 GLU A C 1
ATOM 1885 O O . GLU A 1 239 ? 72.414 -22.759 -137.224 1.00 76.69 239 GLU A O 1
ATOM 1890 N N . HIS A 1 240 ? 71.323 -23.473 -135.421 1.00 74.00 240 HIS A N 1
ATOM 1891 C CA . HIS A 1 240 ? 71.742 -24.867 -135.592 1.00 74.00 240 HIS A CA 1
ATOM 1892 C C . HIS A 1 240 ? 71.104 -25.560 -136.807 1.00 74.00 240 HIS A C 1
ATOM 1894 O O . HIS A 1 240 ? 71.730 -26.439 -137.405 1.00 74.00 240 HIS A O 1
ATOM 1900 N N . GLU A 1 241 ? 69.873 -25.217 -137.195 1.00 69.44 241 GLU A N 1
ATOM 1901 C CA . GLU A 1 241 ? 69.290 -25.674 -138.463 1.00 69.44 241 GLU A CA 1
ATOM 1902 C C . GLU A 1 241 ? 70.045 -25.105 -139.668 1.00 69.44 241 GLU A C 1
ATOM 1904 O O . GLU A 1 241 ? 70.307 -25.850 -140.615 1.00 69.44 241 GLU A O 1
ATOM 1909 N N . GLU A 1 242 ? 70.447 -23.835 -139.608 1.00 64.56 242 GLU A N 1
ATOM 1910 C CA . GLU A 1 242 ? 71.249 -23.141 -140.618 1.00 64.56 242 GLU A CA 1
ATOM 1911 C C . GLU A 1 242 ? 72.670 -23.720 -140.701 1.00 64.56 242 GLU A C 1
ATOM 1913 O O . GLU A 1 242 ? 73.101 -24.083 -141.792 1.00 64.56 242 GLU A O 1
ATOM 1918 N N . GLU A 1 243 ? 73.352 -23.960 -139.577 1.00 68.38 243 GLU A N 1
ATOM 1919 C CA . GLU A 1 243 ? 74.645 -24.664 -139.527 1.00 68.38 243 GLU A CA 1
ATOM 1920 C C . GLU A 1 243 ? 74.529 -26.092 -140.083 1.00 68.38 243 GLU A C 1
ATOM 1922 O O . GLU A 1 243 ? 75.362 -26.544 -140.873 1.00 68.38 243 GLU A O 1
ATOM 1927 N N . ARG A 1 244 ? 73.463 -26.827 -139.731 1.00 68.50 244 ARG A N 1
ATOM 1928 C CA . ARG A 1 244 ? 73.191 -28.157 -140.305 1.00 68.50 244 ARG A CA 1
ATOM 1929 C C . ARG A 1 244 ? 72.877 -28.086 -141.797 1.00 68.50 244 ARG A C 1
ATOM 1931 O O . ARG A 1 244 ? 73.124 -29.071 -142.500 1.00 68.50 244 ARG A O 1
ATOM 1938 N N . ALA A 1 245 ? 72.295 -26.993 -142.283 1.00 63.50 245 ALA A N 1
ATOM 1939 C CA . ALA A 1 245 ? 72.037 -26.765 -143.699 1.00 63.50 245 ALA A CA 1
ATOM 1940 C C . ALA A 1 245 ? 73.327 -26.391 -144.446 1.00 63.50 245 ALA A C 1
ATOM 1942 O O . ALA A 1 245 ? 73.563 -26.930 -145.525 1.00 63.50 245 ALA A O 1
ATOM 1943 N N . GLU A 1 246 ? 74.208 -25.580 -143.856 1.00 64.69 246 GLU A N 1
ATOM 1944 C CA . GLU A 1 246 ? 75.527 -25.235 -144.398 1.00 64.69 246 GLU A CA 1
ATOM 1945 C C . GLU A 1 246 ? 76.469 -26.439 -144.439 1.00 64.69 246 GLU A C 1
ATOM 1947 O O . GLU A 1 246 ? 77.103 -26.679 -145.465 1.00 64.69 246 GLU A O 1
ATOM 1952 N N . VAL A 1 247 ? 76.510 -27.274 -143.396 1.00 69.75 247 VAL A N 1
ATOM 1953 C CA . VAL A 1 247 ? 77.283 -28.528 -143.414 1.00 69.75 247 VAL A CA 1
ATOM 1954 C C . VAL A 1 247 ? 76.732 -29.494 -144.469 1.00 69.75 247 VAL A C 1
ATOM 1956 O O . VAL A 1 247 ? 77.507 -30.122 -145.196 1.00 69.75 247 VAL A O 1
ATOM 1959 N N . ARG A 1 248 ? 75.401 -29.581 -144.631 1.00 60.81 248 ARG A N 1
ATOM 1960 C CA . ARG A 1 248 ? 74.779 -30.355 -145.721 1.00 60.81 248 ARG A CA 1
ATOM 1961 C C . ARG A 1 248 ? 75.098 -29.769 -147.099 1.00 60.81 248 ARG A C 1
ATOM 1963 O O . ARG A 1 248 ? 75.362 -30.544 -148.015 1.00 60.81 248 ARG A O 1
ATOM 1970 N N . ALA A 1 249 ? 75.148 -28.446 -147.246 1.00 62.72 249 ALA A N 1
ATOM 1971 C CA . ALA A 1 249 ? 75.519 -27.762 -148.484 1.00 62.72 249 ALA A CA 1
ATOM 1972 C C . ALA A 1 249 ? 77.013 -27.923 -148.816 1.00 62.72 249 ALA A C 1
ATOM 1974 O O . ALA A 1 249 ? 77.361 -28.129 -149.977 1.00 62.72 249 ALA A O 1
ATOM 1975 N N . HIS A 1 250 ? 77.899 -27.926 -147.816 1.00 60.56 250 HIS A N 1
ATOM 1976 C CA . HIS A 1 250 ? 79.331 -28.162 -147.996 1.00 60.56 250 HIS A CA 1
ATOM 1977 C C . HIS A 1 250 ? 79.617 -29.633 -148.336 1.00 60.56 250 HIS A C 1
ATOM 1979 O O . HIS A 1 250 ? 80.387 -29.919 -149.252 1.00 60.56 250 HIS A O 1
ATOM 1985 N N . MET A 1 251 ? 78.902 -30.576 -147.709 1.00 59.34 251 MET A N 1
ATOM 1986 C CA . MET A 1 251 ? 78.925 -31.990 -148.101 1.00 59.34 251 MET A CA 1
ATOM 1987 C C . MET A 1 251 ? 78.314 -32.219 -149.490 1.00 59.34 251 MET A C 1
ATOM 1989 O O . MET A 1 251 ? 78.838 -33.036 -150.242 1.00 59.34 251 MET A O 1
ATOM 1993 N N . ALA A 1 252 ? 77.269 -31.482 -149.879 1.00 58.31 252 ALA A N 1
ATOM 1994 C CA . ALA A 1 252 ? 76.730 -31.510 -151.239 1.00 58.31 252 ALA A CA 1
ATOM 1995 C C . ALA A 1 252 ? 77.725 -30.929 -152.257 1.00 58.31 252 ALA A C 1
ATOM 1997 O O . ALA A 1 252 ? 77.869 -31.485 -153.339 1.00 58.31 252 ALA A O 1
ATOM 1998 N N . HIS A 1 253 ? 78.468 -29.875 -151.911 1.00 54.31 253 HIS A N 1
ATOM 1999 C CA . HIS A 1 253 ? 79.464 -29.247 -152.782 1.00 54.31 253 HIS A CA 1
ATOM 2000 C C . HIS A 1 253 ? 80.727 -30.103 -152.956 1.00 54.31 253 HIS A C 1
ATOM 2002 O O . HIS A 1 253 ? 81.221 -30.235 -154.075 1.00 54.31 253 HIS A O 1
ATOM 2008 N N . VAL A 1 254 ? 81.208 -30.769 -151.902 1.00 62.22 254 VAL A N 1
ATOM 2009 C CA . VAL A 1 254 ? 82.293 -31.763 -152.003 1.00 62.22 254 VAL A CA 1
ATOM 2010 C C . VAL A 1 254 ? 81.832 -32.985 -152.805 1.00 62.22 254 VAL A C 1
ATOM 2012 O O . VAL A 1 254 ? 82.571 -33.470 -153.660 1.00 62.22 254 VAL A O 1
ATOM 2015 N N . ARG A 1 255 ? 80.582 -33.432 -152.617 1.00 56.47 255 ARG A N 1
ATOM 2016 C CA . ARG A 1 255 ? 79.982 -34.536 -153.385 1.00 56.47 255 ARG A CA 1
ATOM 2017 C C . ARG A 1 255 ? 79.808 -34.184 -154.869 1.00 56.47 255 ARG A C 1
ATOM 2019 O O . ARG A 1 255 ? 80.116 -35.011 -155.717 1.00 56.47 255 ARG A O 1
ATOM 2026 N N . ASN A 1 256 ? 79.425 -32.947 -155.192 1.00 54.00 256 ASN A N 1
ATOM 2027 C CA . ASN A 1 256 ? 79.271 -32.457 -156.569 1.00 54.00 256 ASN A CA 1
ATOM 2028 C C . ASN A 1 256 ? 80.633 -32.168 -157.248 1.00 54.00 256 ASN A C 1
ATOM 2030 O O . ASN A 1 256 ? 80.797 -32.371 -158.448 1.00 54.00 256 ASN A O 1
ATOM 2034 N N . SER A 1 257 ? 81.656 -31.789 -156.473 1.00 53.22 257 SER A N 1
ATOM 2035 C CA . SER A 1 257 ? 83.022 -31.549 -156.978 1.00 53.22 257 SER A CA 1
ATOM 2036 C C . SER A 1 257 ? 83.823 -32.842 -157.194 1.00 53.22 257 SER A C 1
ATOM 2038 O O . SER A 1 257 ? 84.656 -32.902 -158.096 1.00 53.22 257 SER A O 1
ATOM 2040 N N . LEU A 1 258 ? 83.542 -33.905 -156.428 1.00 51.62 258 LEU A N 1
ATOM 2041 C CA . LEU A 1 258 ? 84.046 -35.260 -156.699 1.00 51.62 258 LEU A CA 1
ATOM 2042 C C . LEU A 1 258 ? 83.276 -35.953 -157.843 1.00 51.62 258 LEU A C 1
ATOM 2044 O O . LEU A 1 258 ? 83.880 -36.705 -158.605 1.00 51.62 258 LEU A O 1
ATOM 2048 N N . ALA A 1 259 ? 81.990 -35.639 -158.047 1.00 49.84 259 ALA A N 1
ATOM 2049 C CA . ALA A 1 259 ? 81.204 -36.127 -159.188 1.00 49.84 259 ALA A CA 1
ATOM 2050 C C . ALA A 1 259 ? 81.658 -35.539 -160.545 1.00 49.84 259 ALA A C 1
ATOM 2052 O O . ALA A 1 259 ? 81.561 -36.210 -161.572 1.00 49.84 259 ALA A O 1
ATOM 2053 N N . ALA A 1 260 ? 82.236 -34.332 -160.562 1.00 49.19 260 ALA A N 1
ATOM 2054 C CA . ALA A 1 260 ? 82.765 -33.697 -161.774 1.00 49.19 260 ALA A CA 1
ATOM 2055 C C . ALA A 1 260 ? 84.139 -34.237 -162.241 1.00 49.19 260 ALA A C 1
ATOM 2057 O O . ALA A 1 260 ? 84.527 -33.985 -163.382 1.00 49.19 260 ALA A O 1
ATOM 2058 N N . LEU A 1 261 ? 84.867 -35.000 -161.407 1.00 46.06 261 LEU A N 1
ATOM 2059 C CA . LEU A 1 261 ? 86.154 -35.622 -161.777 1.00 46.06 261 LEU A CA 1
ATOM 2060 C C . LEU A 1 261 ? 86.101 -37.152 -161.949 1.00 46.06 261 LEU A C 1
ATOM 2062 O O . LEU A 1 261 ? 87.071 -37.748 -162.414 1.00 46.06 261 LEU A O 1
ATOM 2066 N N . THR A 1 262 ? 84.970 -37.791 -161.651 1.00 45.78 262 THR A N 1
ATOM 2067 C CA . THR A 1 262 ? 84.744 -39.227 -161.870 1.00 45.78 262 THR A CA 1
ATOM 2068 C C . THR A 1 262 ? 83.261 -39.455 -162.138 1.00 45.78 262 THR A C 1
ATOM 2070 O O . THR A 1 262 ? 82.463 -39.471 -161.208 1.00 45.78 262 THR A O 1
ATOM 2073 N N . GLY A 1 263 ? 82.879 -39.602 -163.409 1.00 39.69 263 GLY A N 1
ATOM 2074 C CA . GLY A 1 263 ? 81.483 -39.778 -163.805 1.00 39.69 263 GLY A CA 1
ATOM 2075 C C . GLY A 1 263 ? 80.820 -40.977 -163.126 1.00 39.69 263 GLY A C 1
ATOM 2076 O O . GLY A 1 263 ? 81.107 -42.121 -163.483 1.00 39.69 263 GLY A O 1
ATOM 2077 N N . LYS A 1 264 ? 79.918 -40.695 -162.178 1.00 35.25 264 LYS A N 1
ATOM 2078 C CA . LYS A 1 264 ? 78.783 -41.543 -161.792 1.00 35.25 264 LYS A CA 1
ATOM 2079 C C . LYS A 1 264 ? 77.838 -40.779 -160.851 1.00 35.25 264 LYS A C 1
ATOM 2081 O O . LYS A 1 264 ? 78.232 -40.445 -159.738 1.00 35.25 264 LYS A O 1
ATOM 2086 N N . ASP A 1 265 ? 76.608 -40.535 -161.306 1.00 42.38 265 ASP A N 1
ATOM 2087 C CA . ASP A 1 265 ? 75.454 -40.180 -160.458 1.00 42.38 265 ASP A CA 1
ATOM 2088 C C . ASP A 1 265 ? 75.246 -41.240 -159.359 1.00 42.38 265 ASP A C 1
ATOM 2090 O O . ASP A 1 265 ? 75.570 -42.415 -159.596 1.00 42.38 265 ASP A O 1
ATOM 2094 N N . PRO A 1 266 ? 74.720 -40.870 -158.168 1.00 47.25 266 PRO A N 1
ATOM 2095 C CA . PRO A 1 266 ? 73.275 -41.047 -157.952 1.00 47.25 266 PRO A CA 1
ATOM 2096 C C . PRO A 1 266 ? 72.585 -40.138 -156.905 1.00 47.25 266 PRO A C 1
ATOM 2098 O O . PRO A 1 266 ? 73.151 -39.729 -155.889 1.00 47.25 266 PRO A O 1
ATOM 2101 N N . GLU A 1 267 ? 71.289 -39.938 -157.142 1.00 30.38 267 GLU A N 1
ATOM 2102 C CA . GLU A 1 267 ? 70.244 -39.642 -156.157 1.00 30.38 267 GLU A CA 1
ATOM 2103 C C . GLU A 1 267 ? 69.949 -40.855 -155.245 1.00 30.38 267 GLU A C 1
ATOM 2105 O O . GLU A 1 267 ? 70.073 -42.003 -155.678 1.00 30.38 267 GLU A O 1
ATOM 2110 N N . GLY A 1 268 ? 69.461 -40.593 -154.021 1.00 31.56 268 GLY A N 1
ATOM 2111 C CA . GLY A 1 268 ? 68.622 -41.526 -153.246 1.00 31.56 268 GLY A CA 1
ATOM 2112 C C . GLY A 1 268 ? 69.022 -41.771 -151.780 1.00 31.56 268 GLY A C 1
ATOM 2113 O O . GLY A 1 268 ? 70.212 -41.788 -151.476 1.00 31.56 268 GLY A O 1
ATOM 2114 N N . LEU A 1 269 ? 68.001 -42.065 -150.945 1.00 29.97 269 LEU A N 1
ATOM 2115 C CA . LEU A 1 269 ? 67.961 -42.535 -149.530 1.00 29.97 269 LEU A CA 1
ATOM 2116 C C . LEU A 1 269 ? 67.654 -41.413 -148.506 1.00 29.97 269 LEU A C 1
ATOM 2118 O O . LEU A 1 269 ? 68.495 -40.548 -148.282 1.00 29.97 269 LEU A O 1
ATOM 2122 N N . GLU A 1 270 ? 66.437 -41.214 -147.979 1.00 29.61 270 GLU A N 1
ATOM 2123 C CA . GLU A 1 270 ? 65.497 -42.077 -147.208 1.00 29.61 270 GLU A CA 1
ATOM 2124 C C . GLU A 1 270 ? 65.991 -42.566 -145.829 1.00 29.61 270 GLU A C 1
ATOM 2126 O O . GLU A 1 270 ? 67.165 -42.886 -145.665 1.00 29.61 270 GLU A O 1
ATOM 2131 N N . ASP A 1 271 ? 65.014 -42.648 -144.903 1.00 29.62 271 ASP A N 1
ATOM 2132 C CA . ASP A 1 271 ? 65.001 -43.141 -143.506 1.00 29.62 271 ASP A CA 1
ATOM 2133 C C . ASP A 1 271 ? 65.611 -42.240 -142.416 1.00 29.62 271 ASP A C 1
ATOM 2135 O O . ASP A 1 271 ? 66.623 -41.580 -142.617 1.00 29.62 271 ASP A O 1
ATOM 2139 N N . GLY A 1 272 ? 65.072 -42.119 -141.200 1.00 30.20 272 GLY A N 1
ATOM 2140 C CA . GLY A 1 272 ? 64.081 -42.907 -140.458 1.00 30.20 272 GLY A CA 1
ATOM 2141 C C . GLY A 1 272 ? 64.472 -42.813 -138.969 1.00 30.20 272 GLY A C 1
ATOM 2142 O O . GLY A 1 272 ? 65.645 -42.948 -138.645 1.00 30.20 272 GLY A O 1
ATOM 2143 N N . THR A 1 273 ? 63.548 -42.430 -138.081 1.00 29.30 273 THR A N 1
ATOM 2144 C CA . THR A 1 273 ? 63.099 -43.276 -136.951 1.00 29.30 273 THR A CA 1
ATOM 2145 C C . THR A 1 273 ? 63.876 -43.113 -135.628 1.00 29.30 273 THR A C 1
ATOM 2147 O O . THR A 1 273 ? 65.067 -43.375 -135.552 1.00 29.30 273 THR A O 1
ATOM 2150 N N . GLU A 1 274 ? 63.115 -42.661 -134.617 1.00 36.28 274 GLU A N 1
ATOM 2151 C CA . GLU A 1 274 ? 63.067 -43.025 -133.180 1.00 36.28 274 GLU A CA 1
ATOM 2152 C C . GLU A 1 274 ? 64.350 -43.232 -132.350 1.00 36.28 274 GLU A C 1
ATOM 2154 O O . GLU A 1 274 ? 65.257 -43.956 -132.743 1.00 36.28 274 GLU A O 1
ATOM 2159 N N . ALA A 1 275 ? 64.333 -42.704 -131.113 1.00 25.59 275 ALA A N 1
ATOM 2160 C CA . ALA A 1 275 ? 64.489 -43.487 -129.871 1.00 25.59 275 ALA A CA 1
ATOM 2161 C C . ALA A 1 275 ? 64.573 -42.574 -128.620 1.00 25.59 275 ALA A C 1
ATOM 2163 O O . ALA A 1 275 ? 65.438 -41.703 -128.532 1.00 25.59 275 ALA A O 1
ATOM 2164 N N . GLU A 1 276 ? 63.694 -42.815 -127.639 1.00 44.09 276 GLU A N 1
ATOM 2165 C CA . GLU A 1 276 ? 63.933 -42.566 -126.196 1.00 44.09 276 GLU A CA 1
ATOM 2166 C C . GLU A 1 276 ? 65.109 -43.461 -125.687 1.00 44.09 276 GLU A C 1
ATOM 2168 O O . GLU A 1 276 ? 65.510 -44.326 -126.476 1.00 44.09 276 GLU A O 1
ATOM 2173 N N . PRO A 1 277 ? 65.697 -43.362 -124.454 1.00 46.00 277 PRO A N 1
ATOM 2174 C CA . PRO A 1 277 ? 64.998 -43.573 -123.160 1.00 46.00 277 PRO A CA 1
ATOM 2175 C C . PRO A 1 277 ? 65.594 -42.930 -121.863 1.00 46.00 277 PRO A C 1
ATOM 2177 O O . PRO A 1 277 ? 66.731 -42.470 -121.817 1.00 46.00 277 PRO A O 1
ATOM 2180 N N . GLU A 1 278 ? 64.759 -42.962 -120.811 1.00 34.84 278 GLU A N 1
ATOM 2181 C CA . GLU A 1 278 ? 64.986 -43.298 -119.378 1.00 34.84 278 GLU A CA 1
ATOM 2182 C C . GLU A 1 278 ? 66.095 -42.646 -118.511 1.00 34.84 278 GLU A C 1
ATOM 2184 O O . GLU A 1 278 ? 67.274 -42.626 -118.849 1.00 34.84 278 GLU A O 1
ATOM 2189 N N . THR A 1 279 ? 65.729 -42.237 -117.279 1.00 31.31 279 THR A N 1
ATOM 2190 C CA . THR A 1 279 ? 66.130 -42.885 -115.995 1.00 31.31 279 THR A CA 1
ATOM 2191 C C . THR A 1 279 ? 65.565 -42.135 -114.759 1.00 31.31 279 THR A C 1
ATOM 2193 O O . THR A 1 279 ? 65.637 -40.913 -114.669 1.00 31.31 279 THR A O 1
ATOM 2196 N N . GLU A 1 280 ? 64.989 -42.882 -113.808 1.00 39.41 280 GLU A N 1
ATOM 2197 C CA . GLU A 1 280 ? 64.640 -42.506 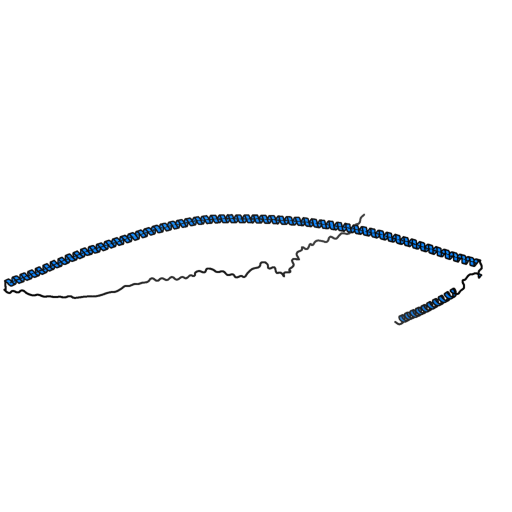-112.409 1.00 39.41 280 GLU A CA 1
ATOM 2198 C C . GLU A 1 280 ? 65.899 -42.652 -111.476 1.00 39.41 280 GLU A C 1
ATOM 2200 O O . GLU A 1 280 ? 66.952 -42.952 -112.049 1.00 39.41 280 GLU A O 1
ATOM 2205 N N . PRO A 1 281 ? 65.905 -42.551 -110.103 1.00 50.09 281 PRO A N 1
ATOM 2206 C CA . PRO A 1 281 ? 64.796 -42.481 -109.116 1.00 50.09 281 PRO A CA 1
ATOM 2207 C C . PRO A 1 281 ? 65.029 -41.692 -107.774 1.00 50.09 281 PRO A C 1
ATOM 2209 O O . PRO A 1 281 ? 66.069 -41.074 -107.569 1.00 50.09 281 PRO A O 1
ATOM 2212 N N . GLU A 1 282 ? 64.047 -41.822 -106.846 1.00 29.77 282 GLU A N 1
ATOM 2213 C CA . GLU A 1 282 ? 64.118 -41.755 -105.349 1.00 29.77 282 GLU A CA 1
ATOM 2214 C C . GLU A 1 282 ? 64.263 -40.364 -104.651 1.00 29.77 282 GLU A C 1
ATOM 2216 O O . GLU A 1 282 ? 64.964 -39.495 -105.142 1.00 29.77 282 GLU A O 1
ATOM 2221 N N . THR A 1 283 ? 63.637 -39.969 -103.517 1.00 31.36 283 THR A N 1
ATOM 2222 C CA . THR A 1 283 ? 62.990 -40.602 -102.331 1.00 31.36 283 THR A CA 1
ATOM 2223 C C . THR A 1 283 ? 62.090 -39.587 -101.554 1.00 31.36 283 THR A C 1
ATOM 2225 O O . THR A 1 283 ? 62.425 -38.409 -101.463 1.00 31.36 283 THR A O 1
ATOM 2228 N N . ARG A 1 284 ? 61.005 -40.058 -100.904 1.00 36.59 284 ARG A N 1
ATOM 2229 C CA . ARG A 1 284 ? 60.285 -39.477 -99.714 1.00 36.59 284 ARG A CA 1
ATOM 2230 C C . ARG A 1 284 ? 61.013 -39.927 -98.404 1.00 36.59 284 ARG A C 1
ATOM 2232 O O . ARG A 1 284 ? 61.788 -40.868 -98.573 1.00 36.59 284 ARG A O 1
ATOM 2239 N N . PRO A 1 285 ? 60.786 -39.450 -97.134 1.00 44.72 285 PRO A N 1
ATOM 2240 C CA . PRO A 1 285 ? 59.488 -39.056 -96.518 1.00 44.72 285 PRO A CA 1
ATOM 2241 C C . PRO A 1 285 ? 59.477 -37.993 -95.345 1.00 44.72 285 PRO A C 1
ATOM 2243 O O . PRO A 1 285 ? 60.511 -37.673 -94.781 1.00 44.72 285 PRO A O 1
ATOM 2246 N N . GLU A 1 286 ? 58.273 -37.473 -95.012 1.00 35.62 286 GLU A N 1
ATOM 2247 C CA . GLU A 1 286 ? 57.571 -37.242 -93.696 1.00 35.62 286 GLU A CA 1
ATOM 2248 C C . GLU A 1 286 ? 58.283 -36.726 -92.384 1.00 35.62 286 GLU A C 1
ATOM 2250 O O . GLU A 1 286 ? 59.504 -36.725 -92.278 1.00 35.62 286 GLU A O 1
ATOM 2255 N N . PRO A 1 287 ? 57.510 -36.230 -91.374 1.00 58.28 287 PRO A N 1
ATOM 2256 C CA . PRO A 1 287 ? 57.872 -35.187 -90.400 1.00 58.28 287 PRO A CA 1
ATOM 2257 C C . PRO A 1 287 ? 58.414 -35.712 -89.055 1.00 58.28 287 PRO A C 1
ATOM 2259 O O . PRO A 1 287 ? 58.310 -36.896 -88.742 1.00 58.28 287 PRO A O 1
ATOM 2262 N N . GLY A 1 288 ? 58.942 -34.813 -88.211 1.00 31.12 288 GLY A N 1
ATOM 2263 C CA . GLY A 1 288 ? 59.485 -35.161 -86.892 1.00 31.12 288 GLY A CA 1
ATOM 2264 C C . GLY A 1 288 ? 59.308 -34.070 -85.834 1.00 31.12 288 GLY A C 1
ATOM 2265 O O . GLY A 1 288 ? 59.853 -32.977 -85.954 1.00 31.12 288 GLY A O 1
ATOM 2266 N N . ALA A 1 289 ? 58.555 -34.420 -84.792 1.00 35.19 289 ALA A N 1
ATOM 2267 C CA . ALA A 1 289 ? 58.454 -33.759 -83.495 1.00 35.19 289 ALA A CA 1
ATOM 2268 C C . ALA A 1 289 ? 59.532 -34.275 -82.516 1.00 35.19 289 ALA A C 1
ATOM 2270 O O . ALA A 1 289 ? 59.951 -35.421 -82.659 1.00 35.19 289 ALA A O 1
ATOM 2271 N N . ALA A 1 290 ? 59.915 -33.458 -81.519 1.00 33.12 290 ALA A N 1
ATOM 2272 C CA . ALA A 1 290 ? 60.448 -33.807 -80.177 1.00 33.12 290 ALA A CA 1
ATOM 2273 C C . ALA A 1 290 ? 61.058 -32.538 -79.519 1.00 33.12 290 ALA A C 1
ATOM 2275 O O . ALA A 1 290 ? 61.639 -31.734 -80.239 1.00 33.12 290 ALA A O 1
ATOM 2276 N N . ALA A 1 291 ? 61.066 -32.276 -78.208 1.00 32.69 291 ALA A N 1
ATOM 2277 C CA . ALA A 1 291 ? 60.448 -32.875 -77.023 1.00 32.69 291 ALA A CA 1
ATOM 2278 C C . ALA A 1 291 ? 60.791 -32.011 -75.772 1.00 32.69 291 ALA A C 1
ATOM 2280 O O . ALA A 1 291 ? 61.759 -31.254 -75.790 1.00 32.69 291 ALA A O 1
ATOM 2281 N N . ASP A 1 292 ? 59.999 -32.218 -74.715 1.00 31.86 292 ASP A N 1
ATOM 2282 C CA . ASP A 1 292 ? 60.283 -32.180 -73.266 1.00 31.86 292 ASP A CA 1
ATOM 2283 C C . ASP A 1 292 ? 60.642 -30.901 -72.486 1.00 31.86 292 ASP A C 1
ATOM 2285 O O . ASP A 1 292 ? 61.633 -30.208 -72.709 1.00 31.86 292 ASP A O 1
ATOM 2289 N N . GLY A 1 293 ? 59.851 -30.715 -71.420 1.00 30.75 293 GLY A N 1
ATOM 2290 C CA . GLY A 1 293 ? 60.083 -29.809 -70.301 1.00 30.75 293 GLY A CA 1
ATOM 2291 C C . GLY A 1 293 ? 58.981 -29.910 -69.239 1.00 30.75 293 GLY A C 1
ATOM 2292 O O . GLY A 1 293 ? 58.306 -28.923 -68.966 1.00 30.75 293 GLY A O 1
ATOM 2293 N N . GLU A 1 294 ? 58.771 -31.103 -68.669 1.00 33.09 294 GLU A N 1
ATOM 2294 C CA . GLU A 1 294 ? 57.999 -31.300 -67.432 1.00 33.09 294 GLU A CA 1
ATOM 2295 C C . GLU A 1 294 ? 58.717 -30.674 -66.223 1.00 33.09 294 GLU A C 1
ATOM 2297 O O . GLU A 1 294 ? 59.922 -30.840 -66.033 1.00 33.09 294 GLU A O 1
ATOM 2302 N N . GLY A 1 295 ? 57.945 -30.023 -65.352 1.00 31.41 295 GLY A N 1
ATOM 2303 C CA . GLY A 1 295 ? 58.360 -29.591 -64.021 1.00 31.41 295 GLY A CA 1
ATOM 2304 C C . GLY A 1 295 ? 57.136 -29.480 -63.119 1.00 31.41 295 GLY A C 1
ATOM 2305 O O . GLY A 1 295 ? 56.425 -28.480 -63.151 1.00 31.41 295 GLY A O 1
ATOM 2306 N N . GLY A 1 296 ? 56.871 -30.539 -62.354 1.00 31.25 296 GLY A N 1
ATOM 2307 C CA . GLY A 1 296 ? 55.796 -30.600 -61.369 1.00 31.25 296 GLY A CA 1
ATOM 2308 C C . GLY A 1 296 ? 56.068 -29.751 -60.124 1.00 31.25 296 GLY A C 1
ATOM 2309 O O . GLY A 1 296 ? 57.205 -29.601 -59.681 1.00 31.25 296 GLY A O 1
ATOM 2310 N N . GLY A 1 297 ? 54.986 -29.249 -59.531 1.00 30.73 297 GLY A N 1
ATOM 2311 C CA . GLY A 1 297 ? 54.962 -28.588 -58.231 1.00 30.73 297 GLY A CA 1
ATOM 2312 C C . GLY A 1 297 ? 53.597 -28.782 -57.581 1.00 30.73 297 GLY A C 1
ATOM 2313 O O . GLY A 1 297 ? 52.652 -28.056 -57.862 1.00 30.73 297 GLY A O 1
ATOM 2314 N N . THR A 1 298 ? 53.503 -29.811 -56.748 1.00 32.25 298 THR A N 1
ATOM 2315 C CA . THR A 1 298 ? 52.376 -30.154 -55.877 1.00 32.25 298 THR A CA 1
ATOM 2316 C C . THR A 1 298 ? 52.290 -29.238 -54.652 1.00 32.25 298 THR A C 1
ATOM 2318 O O . THR A 1 298 ? 53.308 -28.982 -54.013 1.00 32.25 298 THR A O 1
ATOM 2321 N N . GLY A 1 299 ? 51.067 -28.874 -54.261 1.00 31.72 299 GLY A N 1
ATOM 2322 C CA . GLY A 1 299 ? 50.677 -28.344 -52.945 1.00 31.72 299 GLY A CA 1
ATOM 2323 C C . GLY A 1 299 ? 49.230 -27.841 -53.032 1.00 31.72 299 GLY A C 1
ATOM 2324 O O . GLY A 1 299 ? 48.999 -26.798 -53.620 1.00 31.72 299 GLY A O 1
ATOM 2325 N N . ALA A 1 300 ? 48.206 -28.662 -52.784 1.00 31.80 300 ALA A N 1
ATOM 2326 C CA . ALA A 1 300 ? 47.674 -29.065 -51.474 1.00 31.80 300 ALA A CA 1
ATOM 2327 C C . ALA A 1 300 ? 47.138 -27.880 -50.637 1.00 31.80 300 ALA A C 1
ATOM 2329 O O . ALA A 1 300 ? 47.915 -27.057 -50.163 1.00 31.80 300 ALA A O 1
ATOM 2330 N N . GLY A 1 301 ? 45.810 -27.870 -50.447 1.00 31.81 301 GLY A N 1
ATOM 2331 C CA . GLY A 1 301 ? 45.003 -26.948 -49.632 1.00 31.81 301 GLY A CA 1
ATOM 2332 C C . GLY A 1 301 ? 43.734 -26.540 -50.404 1.00 31.81 301 GLY A C 1
ATOM 2333 O O . GLY A 1 301 ? 43.796 -25.598 -51.180 1.00 31.81 301 GLY A O 1
ATOM 2334 N N . ASP A 1 302 ? 42.681 -27.366 -50.491 1.00 33.56 302 ASP A N 1
ATOM 2335 C CA . ASP A 1 302 ? 41.621 -27.540 -49.464 1.00 33.56 302 ASP A CA 1
ATOM 2336 C C . ASP A 1 302 ? 40.876 -26.213 -49.199 1.00 33.56 302 ASP A C 1
ATOM 2338 O O . ASP A 1 302 ? 41.517 -25.229 -48.864 1.00 33.56 302 ASP A O 1
ATOM 2342 N N . SER A 1 303 ? 39.562 -26.032 -49.311 1.00 35.44 303 SER A N 1
ATOM 2343 C CA . SER A 1 303 ? 38.415 -26.788 -49.818 1.00 35.44 303 SER A CA 1
ATOM 2344 C C . SER A 1 303 ? 37.302 -25.761 -50.076 1.00 35.44 303 SER A C 1
ATOM 2346 O O . SER A 1 303 ? 37.309 -24.667 -49.510 1.00 35.44 303 SER A O 1
ATOM 2348 N N . GLY A 1 304 ? 36.370 -26.100 -50.965 1.00 34.66 304 GLY A N 1
ATOM 2349 C CA . GLY A 1 304 ? 35.220 -25.267 -51.293 1.00 34.66 304 GLY A CA 1
ATOM 2350 C C . GLY A 1 304 ? 34.150 -25.225 -50.199 1.00 34.66 304 GLY A C 1
ATOM 2351 O O . GLY A 1 304 ? 34.031 -26.140 -49.393 1.00 34.66 304 GLY A O 1
ATOM 2352 N N . ASP A 1 305 ? 33.408 -24.122 -50.243 1.00 32.94 305 ASP A N 1
ATOM 2353 C CA . ASP A 1 305 ? 31.944 -24.022 -50.300 1.00 32.94 305 ASP A CA 1
ATOM 2354 C C . ASP A 1 305 ? 31.075 -24.866 -49.346 1.00 32.94 305 ASP A C 1
ATOM 2356 O O . ASP A 1 305 ? 31.135 -26.093 -49.294 1.00 32.94 305 ASP A O 1
ATOM 2360 N N . GLY A 1 306 ? 30.173 -24.167 -48.656 1.00 31.36 306 GLY A N 1
ATOM 2361 C CA . GLY A 1 306 ? 29.179 -24.744 -47.761 1.00 31.36 306 GLY A CA 1
ATOM 2362 C C . GLY A 1 306 ? 28.332 -23.667 -47.093 1.00 31.36 306 GLY A C 1
ATOM 2363 O O . GLY A 1 306 ? 28.536 -23.336 -45.927 1.00 31.36 306 GLY A O 1
ATOM 2364 N N . GLY A 1 307 ? 27.396 -23.099 -47.850 1.00 31.78 307 GLY A N 1
ATOM 2365 C CA . GLY A 1 307 ? 26.299 -22.306 -47.309 1.00 31.78 307 GLY A CA 1
ATOM 2366 C C . GLY A 1 307 ? 25.221 -23.161 -46.627 1.00 31.78 307 GLY A C 1
ATOM 2367 O O . GLY A 1 307 ? 24.984 -24.297 -47.022 1.00 31.78 307 GLY A O 1
ATOM 2368 N N . ALA A 1 308 ? 24.556 -22.521 -45.658 1.00 32.38 308 ALA A N 1
ATOM 2369 C CA . ALA A 1 308 ? 23.220 -22.776 -45.104 1.00 32.38 308 ALA A CA 1
ATOM 2370 C C . ALA A 1 308 ? 22.911 -24.155 -44.479 1.00 32.38 308 ALA A C 1
ATOM 2372 O O . ALA A 1 308 ? 22.786 -25.154 -45.170 1.00 32.38 308 ALA A O 1
ATOM 2373 N N . GLU A 1 309 ? 22.622 -24.174 -43.171 1.00 29.08 309 GLU A N 1
ATOM 2374 C CA . GLU A 1 309 ? 21.247 -24.321 -42.657 1.00 29.08 309 GLU A CA 1
ATOM 2375 C C . GLU A 1 309 ? 21.188 -24.330 -41.118 1.00 29.08 309 GLU A C 1
ATOM 2377 O O . GLU A 1 309 ? 22.130 -24.664 -40.404 1.00 29.08 309 GLU A O 1
ATOM 2382 N N . SER A 1 310 ? 20.025 -23.901 -40.640 1.00 35.62 310 SER A N 1
ATOM 2383 C CA . SER A 1 310 ? 19.552 -23.793 -39.267 1.00 35.62 310 SER A CA 1
ATOM 2384 C C . SER A 1 310 ? 19.197 -25.136 -38.612 1.00 35.62 310 SER A C 1
ATOM 2386 O O . SER A 1 310 ? 18.482 -25.928 -39.219 1.00 35.62 310 SER A O 1
ATOM 2388 N N . ALA A 1 311 ? 19.547 -25.303 -37.332 1.00 31.72 311 ALA A N 1
ATOM 2389 C CA . ALA A 1 311 ? 18.803 -26.031 -36.282 1.00 31.72 311 ALA A CA 1
ATOM 2390 C C . ALA A 1 311 ? 19.569 -25.825 -34.952 1.00 31.72 311 ALA A C 1
ATOM 2392 O O . ALA A 1 311 ? 20.752 -26.127 -34.877 1.00 31.72 311 ALA A O 1
ATOM 2393 N N . ALA A 1 312 ? 19.059 -25.102 -33.952 1.00 36.78 312 ALA A N 1
ATOM 2394 C CA . ALA A 1 312 ? 18.051 -25.533 -32.976 1.00 36.78 312 ALA A CA 1
ATOM 2395 C C . ALA A 1 312 ? 18.453 -26.792 -32.169 1.00 36.78 312 ALA A C 1
ATOM 2397 O O . ALA A 1 312 ? 18.127 -27.907 -32.560 1.00 36.78 312 ALA A O 1
ATOM 2398 N N . ALA A 1 313 ? 19.128 -26.572 -31.034 1.00 36.19 313 ALA A N 1
ATOM 2399 C CA . ALA A 1 313 ? 19.102 -27.368 -29.793 1.00 36.19 313 ALA A CA 1
ATOM 2400 C C . ALA A 1 313 ? 19.844 -26.529 -28.728 1.00 36.19 313 ALA A C 1
ATOM 2402 O O . ALA A 1 313 ? 21.022 -26.231 -28.886 1.00 36.19 313 ALA A O 1
ATOM 2403 N N . ASP A 1 314 ? 19.165 -25.861 -27.798 1.00 38.38 314 ASP A N 1
ATOM 2404 C CA . ASP A 1 314 ? 18.554 -26.433 -26.591 1.00 38.38 314 ASP A CA 1
ATOM 2405 C C . ASP A 1 314 ? 19.557 -27.211 -25.723 1.00 38.38 314 ASP A C 1
ATOM 2407 O O . ASP A 1 314 ? 19.931 -28.340 -26.032 1.00 38.38 314 ASP A O 1
ATOM 2411 N N . THR A 1 315 ? 20.045 -26.559 -24.665 1.00 36.53 315 THR A N 1
ATOM 2412 C CA . THR A 1 315 ? 19.954 -27.005 -23.259 1.00 36.53 315 THR A CA 1
ATOM 2413 C C . THR A 1 315 ? 20.904 -26.164 -22.405 1.00 36.53 315 THR A C 1
ATOM 2415 O O . THR A 1 315 ? 22.122 -26.208 -22.561 1.00 36.53 315 THR A O 1
ATOM 2418 N N . GLY A 1 316 ? 20.346 -25.381 -21.478 1.00 33.72 316 GLY A N 1
ATOM 2419 C CA . GLY A 1 316 ? 21.145 -24.675 -20.475 1.00 33.72 316 GLY A CA 1
ATOM 2420 C C . GLY A 1 316 ? 20.585 -23.343 -19.994 1.00 33.72 316 GLY A C 1
ATOM 2421 O O . GLY A 1 316 ? 21.367 -22.428 -19.744 1.00 33.72 316 GLY A O 1
ATOM 2422 N N . THR A 1 317 ? 19.264 -23.215 -19.852 1.00 35.25 317 THR A N 1
ATOM 2423 C CA . THR A 1 317 ? 18.669 -22.192 -18.983 1.00 35.25 317 THR A CA 1
ATOM 2424 C C . THR A 1 317 ? 19.263 -22.366 -17.584 1.00 35.25 317 THR A C 1
ATOM 2426 O O . THR A 1 317 ? 18.967 -23.335 -16.891 1.00 35.25 317 THR A O 1
ATOM 2429 N N . ARG A 1 318 ? 20.160 -21.461 -17.183 1.00 37.84 318 ARG A N 1
ATOM 2430 C CA . ARG A 1 318 ? 20.412 -21.192 -15.768 1.00 37.84 318 ARG A CA 1
ATOM 2431 C C . ARG A 1 318 ? 19.301 -20.256 -15.316 1.00 37.84 318 ARG A C 1
ATOM 2433 O O . ARG A 1 318 ? 19.346 -19.069 -15.628 1.00 37.84 318 ARG A O 1
ATOM 2440 N N . ASP A 1 319 ? 18.324 -20.819 -14.620 1.00 39.31 319 ASP A N 1
ATOM 2441 C CA . ASP A 1 319 ? 17.428 -20.073 -13.741 1.00 39.31 319 ASP A CA 1
ATOM 2442 C C . ASP A 1 319 ? 18.260 -19.265 -12.729 1.00 39.31 319 ASP A C 1
ATOM 2444 O O . ASP A 1 319 ? 19.154 -19.837 -12.096 1.00 39.31 319 ASP A O 1
ATOM 2448 N N . PRO A 1 320 ? 18.004 -17.958 -12.542 1.00 44.94 320 PRO A N 1
ATOM 2449 C CA . PRO A 1 320 ? 18.479 -17.231 -11.374 1.00 44.94 320 PRO A CA 1
ATOM 2450 C C . PRO A 1 320 ? 17.467 -17.226 -10.216 1.00 44.94 320 PRO A C 1
ATOM 2452 O O . PRO A 1 320 ? 17.798 -16.692 -9.165 1.00 44.94 320 PRO A O 1
ATOM 2455 N N . ASP A 1 321 ? 16.299 -17.862 -10.353 1.00 45.81 321 ASP A N 1
ATOM 2456 C CA . ASP A 1 321 ? 15.314 -17.996 -9.272 1.00 45.81 321 ASP A CA 1
ATOM 2457 C C . ASP A 1 321 ? 15.206 -19.451 -8.810 1.00 45.81 321 ASP A C 1
ATOM 2459 O O . ASP A 1 321 ? 14.251 -20.175 -9.083 1.00 45.81 321 ASP A O 1
ATOM 2463 N N . GLY A 1 322 ? 16.214 -19.874 -8.050 1.00 40.66 322 GLY A N 1
ATOM 2464 C CA . GLY A 1 322 ? 16.079 -20.986 -7.116 1.00 40.66 322 GLY A CA 1
ATOM 2465 C C . GLY A 1 322 ? 15.265 -20.553 -5.898 1.00 40.66 322 GLY A C 1
ATOM 2466 O O . GLY A 1 322 ? 15.797 -20.509 -4.793 1.00 40.66 322 GLY A O 1
ATOM 2467 N N . CYS A 1 323 ? 13.993 -20.202 -6.093 1.00 42.66 323 CYS A N 1
ATOM 2468 C CA . CYS A 1 323 ? 13.029 -20.182 -5.001 1.00 42.66 323 CYS A CA 1
ATOM 2469 C C . CYS A 1 323 ? 12.592 -21.624 -4.761 1.00 42.66 323 CYS A C 1
ATOM 2471 O O . CYS A 1 323 ? 11.664 -22.124 -5.391 1.00 42.66 323 CYS A O 1
ATOM 2473 N N . ASP A 1 324 ? 13.329 -22.291 -3.880 1.00 52.47 324 ASP A N 1
ATOM 2474 C CA . ASP A 1 324 ? 12.915 -23.528 -3.234 1.00 52.47 324 ASP A CA 1
ATOM 2475 C C . ASP A 1 324 ? 11.598 -23.265 -2.473 1.00 52.47 324 ASP A C 1
ATOM 2477 O O . ASP A 1 324 ? 11.599 -22.460 -1.536 1.00 52.47 324 ASP A O 1
ATOM 2481 N N . PRO A 1 325 ? 10.458 -23.848 -2.886 1.00 54.06 325 PRO A N 1
ATOM 2482 C CA . PRO A 1 325 ? 9.166 -23.577 -2.262 1.00 54.06 325 PRO A CA 1
ATOM 2483 C C . PRO A 1 325 ? 8.994 -24.265 -0.897 1.00 54.06 325 PRO A C 1
ATOM 2485 O O . PRO A 1 325 ? 7.985 -24.011 -0.245 1.00 54.06 325 PRO A O 1
ATOM 2488 N N . ASP A 1 326 ? 9.967 -25.073 -0.454 1.00 55.41 326 ASP A N 1
ATOM 2489 C CA . ASP A 1 326 ? 9.939 -25.789 0.830 1.00 55.41 326 ASP A CA 1
ATOM 2490 C C . ASP A 1 326 ? 11.012 -25.296 1.830 1.00 55.41 326 ASP A C 1
ATOM 2492 O O . ASP A 1 326 ? 11.227 -25.920 2.872 1.00 55.41 326 ASP A O 1
ATOM 2496 N N . ASN A 1 327 ? 11.684 -24.167 1.563 1.00 48.97 327 ASN A N 1
ATOM 2497 C CA . ASN A 1 327 ? 12.653 -23.599 2.505 1.00 48.97 327 ASN A CA 1
ATOM 2498 C C . ASN A 1 327 ? 11.957 -22.772 3.606 1.00 48.97 327 ASN A C 1
ATOM 2500 O O . ASN A 1 327 ? 11.924 -21.542 3.562 1.00 48.97 327 ASN A O 1
ATOM 2504 N N . GLU A 1 328 ? 11.402 -23.460 4.607 1.00 52.47 328 GLU A N 1
ATOM 2505 C CA . GLU A 1 328 ? 10.878 -22.879 5.854 1.00 52.47 328 GLU A CA 1
ATOM 2506 C C . GLU A 1 328 ? 11.990 -22.439 6.838 1.00 52.47 328 GLU A C 1
ATOM 2508 O O . GLU A 1 328 ? 11.871 -22.640 8.045 1.00 52.47 328 GLU A O 1
ATOM 2513 N N . ASP A 1 329 ? 13.061 -21.790 6.371 1.00 49.53 329 ASP A N 1
ATOM 2514 C CA . ASP A 1 329 ? 14.048 -21.154 7.259 1.00 49.53 329 ASP A CA 1
ATOM 2515 C C . ASP A 1 329 ? 13.693 -19.673 7.494 1.00 49.53 329 ASP A C 1
ATOM 2517 O O . ASP A 1 329 ? 14.279 -18.730 6.964 1.00 49.53 329 ASP A O 1
ATOM 2521 N N . THR A 1 330 ? 12.654 -19.506 8.312 1.00 48.88 330 THR A N 1
ATOM 2522 C CA . THR A 1 330 ? 12.496 -18.494 9.370 1.00 48.88 330 THR A CA 1
ATOM 2523 C C . THR A 1 330 ? 13.398 -17.247 9.310 1.00 48.88 330 THR A C 1
ATOM 2525 O O . THR A 1 330 ? 14.433 -17.172 9.975 1.00 48.88 330 THR A O 1
ATOM 2528 N N . LEU A 1 331 ? 12.916 -16.182 8.664 1.00 43.19 331 LEU A N 1
ATOM 2529 C CA . LEU A 1 331 ? 13.327 -14.796 8.945 1.00 43.19 331 LEU A CA 1
ATOM 2530 C C . LEU A 1 331 ? 12.603 -14.232 10.189 1.00 43.19 331 LEU A C 1
ATOM 2532 O O . LEU A 1 331 ? 12.068 -13.128 10.156 1.00 43.19 331 LEU A O 1
ATOM 2536 N N . GLU A 1 332 ? 12.574 -14.980 11.298 1.00 47.91 332 GLU A N 1
ATOM 2537 C CA . GLU A 1 332 ? 11.902 -14.558 12.546 1.00 47.91 332 GLU A CA 1
ATOM 2538 C C . GLU A 1 332 ? 12.849 -14.275 13.726 1.00 47.91 332 GLU A C 1
ATOM 2540 O O . GLU A 1 332 ? 12.409 -14.092 14.860 1.00 47.91 332 GLU A O 1
ATOM 2545 N N . THR A 1 333 ? 14.158 -14.158 13.496 1.00 52.22 333 THR A N 1
ATOM 2546 C CA . THR A 1 333 ? 15.117 -13.878 14.581 1.00 52.22 333 THR A CA 1
ATOM 2547 C C . THR A 1 333 ? 16.119 -12.779 14.260 1.00 52.22 333 THR A C 1
ATOM 2549 O O . THR A 1 333 ? 17.313 -12.968 14.438 1.00 52.22 333 THR A O 1
ATOM 2552 N N . GLU A 1 334 ? 15.643 -11.593 13.881 1.00 49.66 334 GLU A N 1
ATOM 2553 C CA . GLU A 1 334 ? 16.413 -10.352 14.060 1.00 49.66 334 GLU A CA 1
ATOM 2554 C C . GLU A 1 334 ? 15.510 -9.217 14.568 1.00 49.66 334 GLU A C 1
ATOM 2556 O O . GLU A 1 334 ? 15.248 -8.230 13.888 1.00 49.66 334 GLU A O 1
ATOM 2561 N N . LEU A 1 335 ? 15.034 -9.348 15.811 1.00 51.41 335 LEU A N 1
ATOM 2562 C CA . LEU A 1 335 ? 14.649 -8.186 16.615 1.00 51.41 335 LEU A CA 1
ATOM 2563 C C . LEU A 1 335 ? 15.789 -7.867 17.594 1.00 51.41 335 LEU A C 1
ATOM 2565 O O . LEU A 1 335 ? 16.295 -8.781 18.257 1.00 51.41 335 LEU A O 1
ATOM 2569 N N . PRO A 1 336 ? 16.210 -6.596 17.725 1.00 49.81 336 PRO A N 1
ATOM 2570 C CA . PRO A 1 336 ? 17.245 -6.223 18.674 1.00 49.81 336 PRO A CA 1
ATOM 2571 C C . PRO A 1 336 ? 16.717 -6.407 20.101 1.00 49.81 336 PRO A C 1
ATOM 2573 O O . PRO A 1 336 ? 15.702 -5.826 20.488 1.00 49.81 336 PRO A O 1
ATOM 2576 N N . ARG A 1 337 ? 17.418 -7.218 20.900 1.00 52.09 337 ARG A N 1
ATOM 2577 C CA . ARG A 1 337 ? 17.189 -7.304 22.346 1.00 52.09 337 ARG A CA 1
ATOM 2578 C C . ARG A 1 337 ? 17.499 -5.943 22.971 1.00 52.09 337 ARG A C 1
ATOM 2580 O O . ARG A 1 337 ? 18.658 -5.542 23.036 1.00 52.09 337 ARG A O 1
ATOM 2587 N N . LEU A 1 338 ? 16.459 -5.241 23.410 1.00 47.31 338 LEU A N 1
ATOM 2588 C CA . LEU A 1 338 ? 16.581 -4.083 24.287 1.00 47.31 338 LEU A CA 1
ATOM 2589 C C . LEU A 1 338 ? 16.901 -4.577 25.703 1.00 47.31 338 LEU A C 1
ATOM 2591 O O . LEU A 1 338 ? 16.010 -4.987 26.442 1.00 47.31 338 LEU A O 1
ATOM 2595 N N . ASP A 1 339 ? 18.181 -4.538 26.063 1.00 53.31 339 ASP A N 1
ATOM 2596 C CA . ASP A 1 339 ? 18.633 -4.555 27.454 1.00 53.31 339 ASP A CA 1
ATOM 2597 C C . ASP A 1 339 ? 18.517 -3.130 28.032 1.00 53.31 339 ASP A C 1
ATOM 2599 O O . ASP A 1 339 ? 19.190 -2.210 27.564 1.00 53.31 339 ASP A O 1
ATOM 2603 N N . GLY A 1 340 ? 17.690 -2.927 29.064 1.00 41.94 340 GLY A N 1
ATOM 260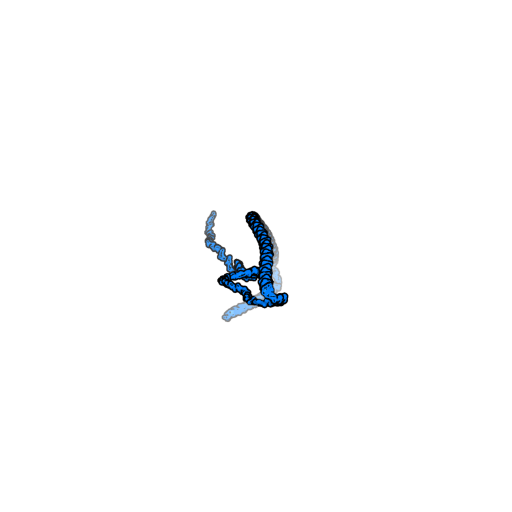4 C CA . GLY A 1 340 ? 17.666 -1.680 29.848 1.00 41.94 340 GLY A CA 1
ATOM 2605 C C . GLY A 1 340 ? 16.512 -1.610 30.858 1.00 41.94 340 GLY A C 1
ATOM 2606 O O . GLY A 1 340 ? 15.437 -2.106 30.553 1.00 41.94 340 GLY A O 1
ATOM 2607 N N . PRO A 1 341 ? 16.723 -1.071 32.075 1.00 51.56 341 PRO A N 1
ATOM 2608 C CA . PRO A 1 341 ? 16.259 -1.685 33.320 1.00 51.56 341 PRO A CA 1
ATOM 2609 C C . PRO A 1 341 ? 14.841 -1.294 33.762 1.00 51.56 341 PRO A C 1
ATOM 2611 O O . PRO A 1 341 ? 14.339 -0.216 33.464 1.00 51.56 341 PRO A O 1
ATOM 2614 N N . LEU A 1 342 ? 14.249 -2.198 34.548 1.00 51.97 342 LEU A N 1
ATOM 2615 C CA . LEU A 1 342 ? 13.041 -2.001 35.345 1.00 51.97 342 LEU A CA 1
ATOM 2616 C C . LEU A 1 342 ? 13.270 -0.886 36.376 1.00 51.97 342 LEU A C 1
ATOM 2618 O O . LEU A 1 342 ? 14.032 -1.079 37.322 1.00 51.97 342 LEU A O 1
ATOM 2622 N N . ASP A 1 343 ? 12.595 0.248 36.201 1.00 48.00 343 ASP A N 1
ATOM 2623 C CA . ASP A 1 343 ? 12.448 1.255 37.252 1.00 48.00 343 ASP A CA 1
ATOM 2624 C C . ASP A 1 343 ? 11.274 0.835 38.153 1.00 48.00 343 ASP A C 1
ATOM 2626 O O . ASP A 1 343 ? 10.112 0.807 37.736 1.00 48.00 343 ASP A O 1
ATOM 2630 N N . GLU A 1 344 ? 11.597 0.425 39.380 1.00 54.31 344 GLU A N 1
ATOM 2631 C CA . GLU A 1 344 ? 10.631 0.148 40.444 1.00 54.31 344 GLU A CA 1
ATOM 2632 C C . GLU A 1 344 ? 9.920 1.445 40.871 1.00 54.31 344 GLU A C 1
ATOM 2634 O O . GLU A 1 344 ? 10.582 2.465 41.084 1.00 54.31 344 GLU A O 1
ATOM 2639 N N . PRO A 1 345 ? 8.592 1.446 41.092 1.00 53.03 345 PRO A N 1
ATOM 2640 C CA . PRO A 1 345 ? 7.943 2.584 41.720 1.00 53.03 345 PRO A CA 1
ATOM 2641 C C . PRO A 1 345 ? 8.273 2.608 43.217 1.00 53.03 345 PRO A C 1
ATOM 2643 O O . PRO A 1 345 ? 7.843 1.748 43.988 1.00 53.03 345 PRO A O 1
ATOM 2646 N N . ALA A 1 346 ? 9.036 3.623 43.622 1.00 51.22 346 ALA A N 1
ATOM 2647 C CA . ALA A 1 346 ? 9.297 3.938 45.015 1.00 51.22 346 ALA A CA 1
ATOM 2648 C C . ALA A 1 346 ? 7.990 4.259 45.755 1.00 51.22 346 ALA A C 1
ATOM 2650 O O . ALA A 1 346 ? 7.273 5.210 45.442 1.00 51.22 346 ALA A O 1
ATOM 2651 N N . ASP A 1 347 ? 7.730 3.448 46.770 1.00 53.81 347 ASP A N 1
ATOM 2652 C CA . ASP A 1 347 ? 6.758 3.674 47.824 1.00 53.81 347 ASP A CA 1
ATOM 2653 C C . ASP A 1 347 ? 7.208 4.829 48.751 1.00 53.81 347 ASP A C 1
ATOM 2655 O O . ASP A 1 347 ? 8.402 5.046 48.983 1.00 53.81 347 ASP A O 1
ATOM 2659 N N . SER A 1 348 ? 6.214 5.473 49.369 1.00 49.25 348 SER A N 1
ATOM 2660 C CA . SER A 1 348 ? 6.241 6.278 50.604 1.00 49.25 348 SER A CA 1
ATOM 2661 C C . SER A 1 348 ? 6.244 7.825 50.576 1.00 49.25 348 SER A C 1
ATOM 2663 O O . SER A 1 348 ? 7.095 8.485 49.983 1.00 49.25 348 SER A O 1
ATOM 2665 N N . ARG A 1 349 ? 5.345 8.332 51.454 1.00 48.22 349 ARG A N 1
ATOM 2666 C CA . ARG A 1 349 ? 5.156 9.668 52.088 1.00 48.22 349 ARG A CA 1
ATOM 2667 C C . ARG A 1 349 ? 4.045 10.516 51.464 1.00 48.22 349 ARG A C 1
ATOM 2669 O O . ARG A 1 349 ? 4.194 11.005 50.358 1.00 48.22 349 ARG A O 1
ATOM 2676 N N . VAL A 1 350 ? 2.859 10.686 52.066 1.00 52.06 350 VAL A N 1
ATOM 2677 C CA . VAL A 1 350 ? 2.479 10.994 53.470 1.00 52.06 350 VAL A CA 1
ATOM 2678 C C . VAL A 1 350 ? 3.246 12.179 54.051 1.00 52.06 350 VAL A C 1
ATOM 2680 O O . VAL A 1 350 ? 4.334 11.998 54.583 1.00 52.06 350 VAL A O 1
ATOM 2683 N N . GLU A 1 351 ? 2.617 13.348 53.947 1.00 50.03 351 GLU A N 1
ATOM 2684 C CA . GLU A 1 351 ? 2.597 14.543 54.818 1.00 50.03 351 GLU A CA 1
ATOM 2685 C C . GLU A 1 351 ? 1.749 15.563 54.024 1.00 50.03 351 GLU A C 1
ATOM 2687 O O . GLU A 1 351 ? 1.909 15.657 52.812 1.00 50.03 351 GLU A O 1
ATOM 2692 N N . GLY A 1 352 ? 0.781 16.318 54.530 1.00 46.81 352 GLY A N 1
ATOM 2693 C CA . GLY A 1 352 ? 0.306 16.672 55.860 1.00 46.81 352 GLY A CA 1
ATOM 2694 C C . GLY A 1 352 ? -0.562 17.911 55.651 1.00 46.81 352 GLY A C 1
ATOM 2695 O O . GLY A 1 352 ? -0.104 18.794 54.891 1.00 46.81 352 GLY A O 1
#